Protein AF-A0A1M6I3G7-F1 (afdb_monomer_lite)

InterPro domains:
  IPR007053 LRAT domain [PF04970] (137-242)
  IPR007053 LRAT domain [PS51934] (145-246)

pLDDT: mean 87.09, std 14.05, range [35.66, 98.75]

Sequence (279 aa):
MYGEYFNSNRRIPEEEYENIEPGTPIVLSNPSWGAFRQFAIFVNTETIVYQKYIKLEDGRDAYQIQVMSLENFTNYGENVLFEYKPSFEYATDTVVDNALSFVDDNIYLGLRSVVGDDFVLECLVGTEEFPYVLHSMNIGYHLSEERRKLVKYQHHAITIEGGWVIHFASTDQSDKPVITLQKNAKLHNPCLVTHDNESLPSRLDARNRAMLGLMGIVQFHNYNLVTNNCEHFANWCKTGKHKSKQVYKAIGSTAWLALSLITKRPNALVAKMIKDYLF

Foldseek 3Di:
DLQCQVVFKAWDDPVCQQVDQFQFWKWKDDPVQQSAIAIWGCHGQAWIWFKAWDQDPVRWTKIAIDIGGPCVVQVDPRMIMMTRDDPDDFDNVQLNVLRVVRHDPDIGTDFDANRRPLVSQCSRQPPVCSLVVLVVQPFQWKKWAWDDDPHIAIFIWTDDGPQKTWFWDDDPVDPATATDMDGNVPGDPIDTDDDPDPDSVLRNQLRRLSVCRHSVVDDDDDDPDSRVRRVLSSCCSNPVDSDDPVVLVVQLVVQLVVVVVPDPPSPVVSVVVSVVVVD

Organism: NCBI:txid871324

Structure (mmCIF, N/CA/C/O backbone):
data_AF-A0A1M6I3G7-F1
#
_entry.id   AF-A0A1M6I3G7-F1
#
loop_
_atom_site.group_PDB
_atom_site.id
_atom_site.type_symbol
_atom_site.label_atom_id
_atom_site.label_alt_id
_atom_site.label_comp_id
_atom_site.label_asym_id
_atom_site.label_entity_id
_atom_site.label_seq_id
_atom_site.pdbx_PDB_ins_code
_atom_site.Cartn_x
_atom_site.Cartn_y
_atom_site.Cartn_z
_atom_site.occupancy
_atom_site.B_iso_or_equiv
_atom_site.auth_seq_id
_atom_site.auth_comp_id
_atom_site.auth_asym_id
_atom_site.auth_atom_id
_atom_site.pdbx_PDB_model_num
ATOM 1 N N . MET A 1 1 ? -5.331 2.272 -1.002 1.00 86.69 1 MET A N 1
ATOM 2 C CA . MET A 1 1 ? -5.760 3.516 -0.313 1.00 86.69 1 MET A CA 1
ATOM 3 C C . MET A 1 1 ? -4.593 4.410 0.082 1.00 86.69 1 MET A C 1
ATOM 5 O O . MET A 1 1 ? -4.805 5.600 0.290 1.00 86.69 1 MET A O 1
ATOM 9 N N . TYR A 1 2 ? -3.367 3.893 0.195 1.00 94.56 2 TYR A N 1
ATOM 10 C CA . TYR A 1 2 ? -2.205 4.668 0.640 1.00 94.56 2 TYR A CA 1
ATOM 11 C C . TYR A 1 2 ? -2.014 6.008 -0.095 1.00 94.56 2 TYR A C 1
ATOM 13 O O . TYR A 1 2 ? -1.743 7.026 0.535 1.00 94.56 2 TYR A O 1
ATOM 21 N N . GLY A 1 3 ? -2.184 6.049 -1.421 1.00 91.00 3 GLY A N 1
ATOM 22 C CA . GLY A 1 3 ? -2.099 7.316 -2.156 1.00 91.00 3 GLY A CA 1
ATOM 23 C C . GLY A 1 3 ? -3.253 8.279 -1.833 1.00 91.00 3 GLY A C 1
ATOM 24 O O . GLY A 1 3 ? -3.053 9.485 -1.685 1.00 91.00 3 GLY A O 1
ATOM 25 N N . GLU A 1 4 ? -4.470 7.765 -1.679 1.00 90.25 4 GLU A N 1
ATOM 26 C CA . GLU A 1 4 ? -5.655 8.571 -1.351 1.00 90.25 4 GLU A CA 1
ATOM 27 C C . GLU A 1 4 ? -5.612 9.154 0.056 1.00 90.25 4 GLU A C 1
ATOM 29 O O . GLU A 1 4 ? -6.107 10.260 0.258 1.00 90.25 4 GLU A O 1
ATOM 34 N N . TYR A 1 5 ? -4.958 8.470 0.996 1.00 93.19 5 TYR A N 1
ATOM 35 C CA . TYR A 1 5 ? -4.736 8.976 2.348 1.00 93.19 5 TYR A CA 1
ATOM 36 C C . TYR A 1 5 ? -4.137 10.388 2.348 1.00 93.19 5 TYR A C 1
ATOM 38 O O . TYR A 1 5 ? -4.576 11.242 3.112 1.00 93.19 5 TYR A O 1
ATOM 46 N N . PHE A 1 6 ? -3.208 10.698 1.439 1.00 87.75 6 PHE A N 1
ATOM 47 C CA . PHE A 1 6 ? -2.618 12.040 1.349 1.00 87.75 6 PHE A CA 1
ATOM 48 C C . PHE A 1 6 ? -3.576 13.123 0.833 1.00 87.75 6 PHE A C 1
ATOM 50 O O . PHE A 1 6 ? -3.245 14.304 0.906 1.00 87.75 6 PHE A O 1
ATOM 57 N N . ASN A 1 7 ? -4.732 12.744 0.290 1.00 85.69 7 ASN A N 1
ATOM 58 C CA . ASN A 1 7 ? -5.751 13.687 -0.164 1.00 85.69 7 ASN A CA 1
ATOM 59 C C . ASN A 1 7 ? -6.749 14.029 0.946 1.00 85.69 7 ASN A C 1
ATOM 61 O O . ASN A 1 7 ? -7.305 15.123 0.930 1.00 85.69 7 ASN A O 1
ATOM 65 N N . SER A 1 8 ? -7.002 13.091 1.864 1.00 89.38 8 SER A N 1
ATOM 66 C CA . SER A 1 8 ? -8.099 13.180 2.827 1.00 89.38 8 SER A CA 1
ATOM 67 C C . SER A 1 8 ? -7.775 12.384 4.095 1.00 89.38 8 SER A C 1
ATOM 69 O O . SER A 1 8 ? -7.971 11.169 4.173 1.00 89.38 8 SER A O 1
ATOM 71 N N . ASN A 1 9 ? -7.236 13.082 5.093 1.00 94.56 9 ASN A N 1
ATOM 72 C CA . ASN A 1 9 ? -6.994 12.559 6.434 1.00 94.56 9 ASN A CA 1
ATOM 73 C C . ASN A 1 9 ? -7.188 13.665 7.477 1.00 94.56 9 ASN A C 1
ATOM 75 O O . ASN A 1 9 ? -7.127 14.855 7.154 1.00 94.56 9 ASN A O 1
ATOM 79 N N . ARG A 1 10 ? -7.419 13.270 8.728 1.00 96.56 10 ARG A N 1
ATOM 80 C CA . ARG A 1 10 ? -7.530 14.181 9.871 1.00 96.56 10 ARG A CA 1
ATOM 81 C C . ARG A 1 10 ? -6.667 13.656 11.007 1.00 96.56 10 ARG A C 1
ATOM 83 O O . ARG A 1 10 ? -6.798 12.500 11.377 1.00 96.56 10 ARG A O 1
ATOM 90 N N . ARG A 1 11 ? -5.799 14.493 11.577 1.00 96.88 11 ARG A N 1
ATOM 91 C CA . ARG A 1 11 ? -5.067 14.125 12.796 1.00 96.88 11 ARG A CA 1
ATOM 92 C C . ARG A 1 11 ? -6.058 13.918 13.944 1.00 96.88 11 ARG A C 1
ATOM 94 O O . ARG A 1 11 ? -6.927 14.766 14.136 1.00 96.88 11 ARG A O 1
ATOM 101 N N . ILE A 1 12 ? -5.885 12.837 14.695 1.00 97.38 12 ILE A N 1
ATOM 102 C CA . ILE A 1 12 ? -6.622 12.565 15.928 1.00 97.38 12 ILE A CA 1
ATOM 103 C C . ILE A 1 12 ? -5.660 12.843 17.089 1.00 97.38 12 ILE A C 1
ATOM 105 O O . ILE A 1 12 ? -4.633 12.166 17.192 1.00 97.38 12 ILE A O 1
ATOM 109 N N . PRO A 1 13 ? -5.901 13.877 17.905 1.00 95.44 13 PRO A N 1
ATOM 110 C CA . PRO A 1 13 ? -5.121 14.104 19.110 1.00 95.44 13 PRO A CA 1
ATOM 111 C C . PRO A 1 13 ? -5.532 13.107 20.210 1.00 95.44 13 PRO A C 1
ATOM 113 O O . PRO A 1 13 ? -6.616 12.530 20.161 1.00 95.44 13 PRO A O 1
ATOM 116 N N . GLU A 1 14 ? -4.649 12.866 21.177 1.00 93.38 14 GLU A N 1
ATOM 117 C CA . GLU A 1 14 ? -4.810 11.799 22.179 1.00 93.38 14 GLU A CA 1
ATOM 118 C C . GLU A 1 14 ? -6.067 11.988 23.041 1.00 93.38 14 GLU A C 1
ATOM 120 O O . GLU A 1 14 ? -6.779 11.030 23.328 1.00 93.38 14 GLU A O 1
ATOM 125 N N . GLU A 1 15 ? -6.418 13.236 23.356 1.00 94.81 15 GLU A N 1
ATOM 126 C CA . GLU A 1 15 ? -7.643 13.594 24.076 1.00 94.81 15 GLU A CA 1
ATOM 127 C C . GLU A 1 15 ? -8.944 13.217 23.342 1.00 94.81 15 GLU A C 1
ATOM 129 O O . GLU A 1 15 ? -10.014 13.203 23.952 1.00 94.81 15 GLU A O 1
ATOM 134 N N . GLU A 1 16 ? -8.876 12.910 22.043 1.00 96.81 16 GLU A N 1
ATOM 135 C CA . GLU A 1 16 ? -10.019 12.476 21.238 1.00 96.81 16 GLU A CA 1
ATOM 136 C C . GLU A 1 16 ? -10.104 10.952 21.071 1.00 96.81 16 GLU A C 1
ATOM 138 O O . GLU A 1 16 ? -11.059 10.478 20.459 1.00 96.81 16 GLU A O 1
ATOM 143 N N . TYR A 1 17 ? -9.156 10.169 21.599 1.00 95.38 17 TYR A N 1
ATOM 144 C CA . TYR A 1 17 ? -9.107 8.717 21.368 1.00 95.38 17 TYR A CA 1
ATOM 145 C C . TYR A 1 17 ? -10.357 7.976 21.860 1.00 95.38 17 TYR A C 1
ATOM 147 O O . TYR A 1 17 ? -10.851 7.085 21.173 1.00 95.38 17 TYR A O 1
ATOM 155 N N . GLU A 1 18 ? -10.923 8.395 22.992 1.00 94.88 18 GLU A N 1
ATOM 156 C CA . GLU A 1 18 ? -12.174 7.845 23.541 1.00 94.88 18 GLU A CA 1
ATOM 157 C C . GLU A 1 18 ? -13.411 8.173 22.684 1.00 94.88 18 GLU A C 1
ATOM 159 O O . GLU A 1 18 ? -14.465 7.564 22.846 1.00 94.88 18 GLU A O 1
ATOM 164 N N . ASN A 1 19 ? -13.298 9.138 21.765 1.00 96.88 19 ASN A N 1
ATOM 165 C CA . ASN A 1 19 ? -14.394 9.591 20.907 1.00 96.88 19 ASN A CA 1
ATOM 166 C C . ASN A 1 19 ? -14.315 9.017 19.484 1.00 96.88 19 ASN A C 1
ATOM 168 O O . ASN A 1 19 ? -15.125 9.395 18.636 1.00 96.88 19 ASN A O 1
ATOM 172 N N . ILE A 1 20 ? -13.331 8.161 19.187 1.00 97.88 20 ILE A N 1
ATOM 173 C CA . ILE A 1 20 ? -13.226 7.520 17.873 1.00 97.88 20 ILE A CA 1
ATOM 174 C C . ILE A 1 20 ? -14.411 6.559 17.714 1.00 97.88 20 ILE A C 1
ATOM 176 O O . ILE A 1 20 ? -14.671 5.725 18.578 1.00 97.88 20 ILE A O 1
ATOM 180 N N . GLU A 1 21 ? -15.140 6.667 16.606 1.00 97.69 21 GLU A N 1
ATOM 181 C CA . GLU A 1 21 ? -16.254 5.764 16.313 1.00 97.69 21 GLU A CA 1
ATOM 182 C C . GLU A 1 21 ? -15.718 4.367 15.930 1.00 97.69 21 GLU A C 1
ATOM 184 O O . GLU A 1 21 ? -14.798 4.278 15.106 1.00 97.69 21 GLU A O 1
ATOM 189 N N . PRO A 1 22 ? -16.261 3.261 16.475 1.00 98.56 22 PRO A N 1
ATOM 190 C CA . PRO A 1 22 ? -15.965 1.911 15.994 1.00 98.56 22 PRO A CA 1
ATOM 191 C C . PRO A 1 22 ? -16.126 1.801 14.474 1.00 98.56 22 PRO A C 1
ATOM 193 O O . PRO A 1 22 ? -17.014 2.411 13.897 1.00 98.56 22 PRO A O 1
ATOM 196 N N . GLY A 1 23 ? -15.255 1.052 13.806 1.00 98.38 23 GLY A N 1
ATOM 197 C CA . GLY A 1 23 ? -15.222 0.942 12.345 1.00 98.38 23 GLY A CA 1
ATOM 198 C C . GLY A 1 23 ? -14.432 2.055 11.649 1.00 98.38 23 GLY A C 1
ATOM 199 O O . GLY A 1 23 ? -14.207 1.974 10.443 1.00 98.38 23 GLY A O 1
ATOM 200 N N . THR A 1 24 ? -13.953 3.068 12.380 1.00 98.38 24 THR A N 1
ATOM 201 C CA . THR A 1 24 ? -13.119 4.131 11.802 1.00 98.38 24 THR A CA 1
ATOM 202 C C . THR A 1 24 ? -11.788 3.562 11.284 1.00 98.38 24 THR A C 1
ATOM 204 O O . THR A 1 24 ? -11.040 2.946 12.053 1.00 98.38 24 THR A O 1
ATOM 207 N N . PRO A 1 25 ? -11.419 3.800 10.011 1.00 98.38 25 PRO A N 1
ATOM 208 C CA . PRO A 1 25 ? -10.095 3.477 9.507 1.00 98.38 25 PRO A CA 1
ATOM 209 C C . PRO A 1 25 ? -9.076 4.487 10.048 1.00 98.38 25 PRO A C 1
ATOM 211 O O . PRO A 1 25 ? -9.110 5.684 9.746 1.00 98.38 25 PRO A O 1
ATOM 214 N N . ILE A 1 26 ? -8.136 3.990 10.842 1.00 98.38 26 ILE A N 1
ATOM 215 C CA . ILE A 1 26 ? -7.080 4.786 11.464 1.00 98.38 26 ILE A CA 1
ATOM 216 C C . ILE A 1 26 ? -5.729 4.504 10.807 1.00 98.38 26 ILE A C 1
ATOM 218 O O . ILE A 1 26 ? -5.473 3.426 10.265 1.00 98.38 26 ILE A O 1
ATOM 222 N N . VAL A 1 27 ? -4.846 5.495 10.845 1.00 98.25 27 VAL A N 1
ATOM 223 C CA . VAL A 1 27 ? -3.518 5.442 10.242 1.00 98.25 27 VAL A CA 1
ATOM 224 C C . VAL A 1 27 ? -2.500 5.981 11.228 1.00 98.25 27 VAL A C 1
ATOM 226 O O . VAL A 1 27 ? -2.545 7.146 11.621 1.00 98.25 27 VAL A O 1
ATOM 22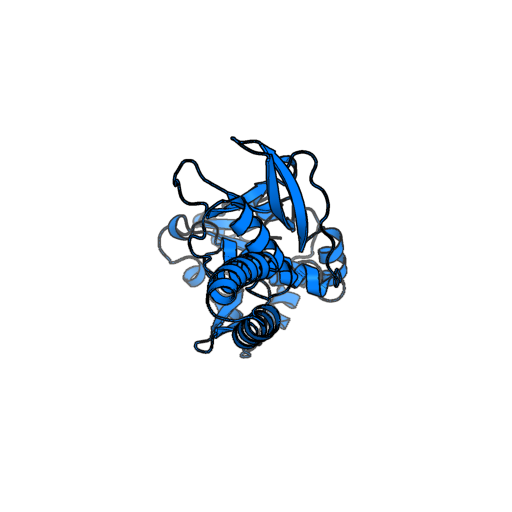9 N N . LEU A 1 28 ? -1.547 5.138 11.599 1.00 97.19 28 LEU A N 1
ATOM 230 C CA . LEU A 1 28 ? -0.420 5.524 12.428 1.00 97.19 28 LEU A CA 1
ATOM 231 C C . LEU A 1 28 ? 0.741 5.993 11.556 1.00 97.19 28 LEU A C 1
ATOM 233 O O . LEU A 1 28 ? 1.106 5.358 10.561 1.00 97.19 28 LEU A O 1
ATOM 237 N N . SER A 1 29 ? 1.346 7.102 11.954 1.00 95.12 29 SER A N 1
ATOM 238 C CA . SER A 1 29 ? 2.532 7.670 11.328 1.00 95.12 29 SER A CA 1
ATOM 239 C C . SER A 1 29 ? 3.560 8.006 12.392 1.00 95.12 29 SER A C 1
ATOM 241 O O . SER A 1 29 ? 3.203 8.475 13.463 1.00 95.12 29 SER A O 1
ATOM 243 N N . ASN A 1 30 ? 4.839 7.907 12.048 1.00 93.62 30 ASN A N 1
ATOM 244 C CA . ASN A 1 30 ? 5.921 8.455 12.854 1.00 93.62 30 ASN A CA 1
ATOM 245 C C . ASN A 1 30 ? 6.873 9.240 11.938 1.00 93.62 30 ASN A C 1
ATOM 247 O O . ASN A 1 30 ? 7.201 8.739 10.855 1.00 93.62 30 ASN A O 1
ATOM 251 N N . PRO A 1 31 ? 7.340 10.440 12.326 1.00 90.00 31 PRO A N 1
ATOM 252 C CA . PRO A 1 31 ? 8.315 11.200 11.544 1.00 90.00 31 PRO A CA 1
ATOM 253 C C . PRO A 1 31 ? 9.581 10.400 11.199 1.00 90.00 31 PRO A C 1
ATOM 255 O O . PRO A 1 31 ? 10.118 10.539 10.100 1.00 90.00 31 PRO A O 1
ATOM 258 N N . SER A 1 32 ? 10.024 9.513 12.097 1.00 90.25 32 SER A N 1
ATOM 259 C CA . SER A 1 32 ? 11.217 8.677 11.898 1.00 90.25 32 SER A CA 1
ATOM 260 C C . SER A 1 32 ? 11.030 7.541 10.885 1.00 90.25 32 SER A C 1
ATOM 262 O O . SER A 1 32 ? 12.013 7.014 10.369 1.00 90.25 32 SER A O 1
ATOM 264 N N . TRP A 1 33 ? 9.787 7.174 10.553 1.00 89.81 33 TRP A N 1
ATOM 265 C CA . TRP A 1 33 ? 9.476 6.080 9.623 1.00 89.81 33 TRP A CA 1
ATOM 266 C C . TRP A 1 33 ? 9.486 6.508 8.148 1.00 89.81 33 TRP A C 1
ATOM 268 O O . TRP A 1 33 ? 9.267 5.692 7.248 1.00 89.81 33 TRP A O 1
ATOM 278 N N . GLY A 1 34 ? 9.702 7.797 7.873 1.00 88.88 34 GLY A N 1
ATOM 279 C CA . GLY A 1 34 ? 9.661 8.343 6.521 1.00 88.88 34 GLY A CA 1
ATOM 280 C C . GLY A 1 34 ? 8.285 8.159 5.874 1.00 88.88 34 GLY A C 1
ATOM 281 O O . GLY A 1 34 ? 7.287 8.728 6.324 1.00 88.88 34 GLY A O 1
ATOM 282 N N . ALA A 1 35 ? 8.227 7.378 4.794 1.00 90.81 35 ALA A N 1
ATOM 283 C CA . ALA A 1 35 ? 6.993 7.121 4.051 1.00 90.81 35 ALA A CA 1
ATOM 284 C C . ALA A 1 35 ? 6.079 6.079 4.722 1.00 90.81 35 ALA A C 1
ATOM 286 O O . ALA A 1 35 ? 4.900 5.999 4.374 1.00 90.81 35 ALA A O 1
ATOM 287 N N . PHE A 1 36 ? 6.578 5.287 5.674 1.00 94.06 36 PHE A N 1
ATOM 288 C CA . PHE A 1 36 ? 5.787 4.207 6.256 1.00 94.06 36 PHE A CA 1
ATOM 289 C C . PHE A 1 36 ? 4.634 4.717 7.118 1.00 94.06 36 PHE A C 1
ATOM 291 O O . PHE A 1 36 ? 4.754 5.683 7.874 1.00 94.06 36 PHE A O 1
ATOM 298 N N . ARG A 1 37 ? 3.487 4.069 6.941 1.00 94.81 37 ARG A N 1
ATOM 299 C CA . ARG A 1 37 ? 2.227 4.297 7.644 1.00 94.81 37 ARG A CA 1
ATOM 300 C C . ARG A 1 37 ? 1.653 2.927 7.967 1.00 94.81 37 ARG A C 1
ATOM 302 O O . ARG A 1 37 ? 1.796 2.036 7.140 1.00 94.81 37 ARG A O 1
ATOM 309 N N . GLN A 1 38 ? 1.001 2.764 9.108 1.00 97.06 38 GLN A N 1
ATOM 310 C CA . GLN A 1 38 ? 0.280 1.530 9.425 1.00 97.06 38 GLN A CA 1
ATOM 311 C C . GLN A 1 38 ? -1.214 1.829 9.452 1.00 97.06 38 GLN A C 1
ATOM 313 O O . GLN A 1 38 ? -1.669 2.615 10.277 1.00 97.06 38 G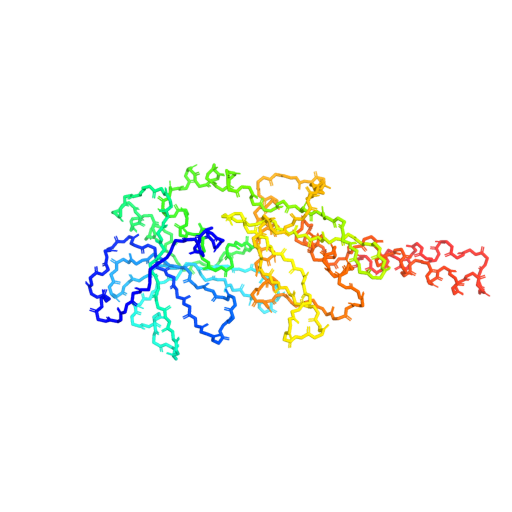LN A O 1
ATOM 318 N N . PHE A 1 39 ? -1.957 1.220 8.535 1.00 98.50 39 PHE A N 1
ATOM 319 C CA . PHE A 1 39 ? -3.412 1.295 8.473 1.00 98.50 39 PHE A CA 1
ATOM 320 C C . PHE A 1 39 ? -4.013 0.223 9.384 1.00 98.50 39 PHE A C 1
ATOM 322 O O . PHE A 1 39 ? -3.475 -0.886 9.472 1.00 98.50 39 PHE A O 1
ATOM 329 N N . ALA A 1 40 ? -5.114 0.563 10.047 1.00 98.50 40 ALA A N 1
ATOM 330 C CA . ALA A 1 40 ? -5.869 -0.320 10.925 1.00 98.50 40 ALA A CA 1
ATOM 331 C C . ALA A 1 40 ? -7.359 0.059 10.926 1.00 98.50 40 ALA A C 1
ATOM 333 O O . ALA A 1 40 ? -7.728 1.167 10.534 1.00 98.50 40 ALA A O 1
ATOM 334 N N . ILE A 1 41 ? -8.203 -0.852 11.401 1.00 98.75 41 ILE A N 1
ATOM 335 C CA . ILE A 1 41 ? -9.587 -0.576 11.787 1.00 98.75 41 ILE A CA 1
ATOM 336 C C . ILE A 1 41 ? -9.634 -0.413 13.302 1.00 98.75 41 ILE A C 1
ATOM 338 O O . ILE A 1 41 ? -9.169 -1.281 14.044 1.00 98.75 41 ILE A O 1
ATOM 342 N N . PHE A 1 42 ? -10.195 0.702 13.760 1.00 98.75 42 PHE A N 1
ATOM 343 C CA . PHE A 1 42 ? -10.520 0.901 15.165 1.00 98.75 42 PHE A CA 1
ATOM 344 C C . PHE A 1 42 ? -11.807 0.144 15.511 1.00 98.75 42 PHE A C 1
ATOM 346 O O . PHE A 1 42 ? -12.813 0.324 14.834 1.00 98.75 42 PHE A O 1
ATOM 353 N N . VAL A 1 43 ? -11.798 -0.685 16.557 1.00 98.50 43 VAL A N 1
ATOM 354 C CA . VAL A 1 43 ? -13.012 -1.343 17.077 1.00 98.50 43 VAL A CA 1
ATOM 355 C C . VAL A 1 43 ? -13.411 -0.711 18.408 1.00 98.50 43 VAL A C 1
ATOM 357 O O . VAL A 1 43 ? -14.560 -0.327 18.591 1.00 98.50 43 VAL A O 1
ATOM 360 N N . ASN A 1 44 ? -12.459 -0.585 19.330 1.00 97.75 44 ASN A N 1
ATOM 361 C CA . ASN A 1 44 ? -12.557 0.170 20.579 1.00 97.75 44 ASN A CA 1
ATOM 362 C C . ASN A 1 44 ? -11.136 0.426 21.125 1.00 97.75 44 ASN A C 1
ATOM 364 O O . ASN A 1 44 ? -10.144 0.024 20.517 1.00 97.75 44 ASN A O 1
ATOM 368 N N . THR A 1 45 ? -11.005 1.081 22.278 1.00 96.88 45 THR A N 1
ATOM 369 C CA . THR A 1 45 ? -9.697 1.412 22.876 1.00 96.88 45 THR A CA 1
ATOM 370 C C . THR A 1 45 ? -8.844 0.188 23.225 1.00 96.88 45 THR A C 1
ATOM 372 O O . THR A 1 45 ? -7.618 0.257 23.156 1.00 96.88 45 THR A O 1
ATOM 375 N N . GLU A 1 46 ? -9.464 -0.960 23.493 1.00 97.75 46 GLU A N 1
ATOM 376 C CA . GLU A 1 46 ? -8.783 -2.230 23.773 1.00 97.75 46 GLU A CA 1
ATOM 377 C C . GLU A 1 46 ? -8.534 -3.070 22.514 1.00 97.75 46 GLU A C 1
ATOM 379 O O . GLU A 1 46 ? -7.800 -4.057 22.554 1.00 97.75 46 GLU A O 1
ATOM 384 N N . THR A 1 47 ? -9.153 -2.716 21.385 1.00 98.00 47 THR A N 1
ATOM 385 C CA . THR A 1 47 ? -9.157 -3.528 20.166 1.00 98.00 47 THR A CA 1
ATOM 386 C C . THR A 1 47 ? -9.037 -2.657 18.920 1.00 98.00 47 THR A C 1
ATOM 388 O O . THR A 1 47 ? -9.968 -1.974 18.497 1.00 98.00 47 THR A O 1
ATOM 391 N N . ILE A 1 48 ? -7.895 -2.773 18.261 1.00 98.25 48 ILE A N 1
ATOM 392 C CA . ILE A 1 48 ? -7.686 -2.391 16.871 1.00 98.25 48 ILE A CA 1
ATOM 393 C C . ILE A 1 48 ? -7.335 -3.640 16.068 1.00 98.25 48 ILE A C 1
ATOM 395 O O . ILE A 1 48 ? -6.717 -4.560 16.601 1.00 98.25 48 ILE A O 1
ATOM 399 N N . VAL A 1 49 ? -7.690 -3.669 14.787 1.00 98.62 49 VAL A N 1
ATOM 400 C CA . VAL A 1 49 ? -7.349 -4.774 13.884 1.00 98.62 49 VAL A CA 1
ATOM 401 C C . VAL A 1 49 ? -6.526 -4.237 12.728 1.00 98.62 49 VAL A C 1
ATOM 403 O O . VAL A 1 49 ? -6.907 -3.256 12.089 1.00 98.62 49 VAL A O 1
ATOM 406 N N . TYR A 1 50 ? -5.388 -4.859 12.438 1.00 98.19 50 TYR A N 1
ATOM 407 C CA . TYR A 1 50 ? -4.527 -4.434 11.340 1.00 98.19 50 TYR A CA 1
ATOM 408 C C . TYR A 1 50 ? -3.806 -5.603 10.689 1.00 98.19 50 TYR A C 1
ATOM 410 O O . TYR A 1 50 ? -3.466 -6.592 11.332 1.00 98.19 50 TYR A O 1
ATOM 418 N N . GLN A 1 51 ? -3.503 -5.459 9.401 1.00 97.50 51 GLN A N 1
ATOM 419 C CA . GLN A 1 51 ? -2.606 -6.379 8.720 1.00 97.50 51 GLN A CA 1
ATOM 420 C C . GLN A 1 51 ? -1.156 -5.934 8.914 1.00 97.50 51 GLN A C 1
ATOM 422 O O . GLN A 1 51 ? -0.766 -4.828 8.521 1.00 97.50 51 GLN A O 1
ATOM 427 N N . LYS A 1 52 ? -0.338 -6.837 9.450 1.00 94.88 52 LYS A N 1
ATOM 428 C CA . LYS A 1 52 ? 1.109 -6.683 9.563 1.00 94.88 52 LYS A CA 1
ATOM 429 C C . LYS A 1 52 ? 1.809 -7.408 8.424 1.00 94.88 52 LYS A C 1
ATOM 431 O O . LYS A 1 52 ? 1.637 -8.612 8.249 1.00 94.88 52 LYS A O 1
ATOM 436 N N . TYR A 1 53 ? 2.647 -6.687 7.688 1.00 94.38 53 TYR A N 1
ATOM 437 C CA . TYR A 1 53 ? 3.612 -7.294 6.777 1.00 94.38 53 TYR A CA 1
ATOM 438 C C . TYR A 1 53 ? 4.794 -7.885 7.559 1.00 94.38 53 TYR A C 1
ATOM 440 O O . TYR A 1 53 ? 5.314 -7.267 8.491 1.00 94.38 53 TYR A O 1
ATOM 448 N N . ILE A 1 54 ? 5.236 -9.076 7.159 1.00 90.25 54 ILE A N 1
ATOM 449 C CA . ILE A 1 54 ? 6.330 -9.814 7.787 1.00 90.25 54 ILE A CA 1
ATOM 450 C C . ILE A 1 54 ? 7.298 -10.275 6.695 1.00 90.25 54 ILE A C 1
ATOM 452 O O . ILE A 1 54 ? 6.919 -10.986 5.764 1.00 90.25 54 ILE A O 1
ATOM 456 N N . LYS A 1 55 ? 8.576 -9.911 6.834 1.00 87.44 55 LYS A N 1
ATOM 457 C CA . LYS A 1 55 ? 9.661 -10.530 6.067 1.00 87.44 55 LYS A CA 1
ATOM 458 C C . LYS A 1 55 ? 10.186 -11.721 6.861 1.00 87.44 55 LYS A C 1
ATOM 460 O O . LYS A 1 55 ? 10.775 -11.524 7.921 1.00 87.44 55 LYS A O 1
ATOM 465 N N . LEU A 1 56 ? 9.946 -12.937 6.377 1.00 84.62 56 LEU A N 1
ATOM 466 C CA . LEU A 1 56 ? 10.469 -14.146 7.014 1.00 84.62 56 LEU A CA 1
ATOM 467 C C . LEU A 1 56 ? 11.990 -14.232 6.829 1.00 84.62 56 LEU A C 1
ATOM 469 O O . LEU A 1 56 ? 12.542 -13.678 5.875 1.00 84.62 56 LEU A O 1
ATOM 473 N N . GLU A 1 57 ? 12.668 -14.953 7.723 1.00 86.94 57 GLU A N 1
ATOM 474 C CA . GLU A 1 57 ? 14.133 -15.107 7.705 1.00 86.94 57 GLU A CA 1
ATOM 475 C C . GLU A 1 57 ? 14.655 -15.724 6.400 1.00 86.94 57 GLU A C 1
ATOM 477 O O . GLU A 1 57 ? 15.729 -15.368 5.921 1.00 86.94 57 GLU A O 1
ATOM 482 N N . ASP A 1 58 ? 13.868 -16.605 5.780 1.00 81.75 58 ASP A N 1
ATOM 483 C CA . ASP A 1 58 ? 14.179 -17.216 4.484 1.00 81.75 58 ASP A CA 1
ATOM 484 C C . ASP A 1 58 ? 13.888 -16.303 3.276 1.00 81.75 58 ASP A C 1
ATOM 486 O O . ASP A 1 58 ? 14.007 -16.718 2.121 1.00 81.75 58 ASP A O 1
ATOM 490 N N . GLY A 1 59 ? 13.513 -15.049 3.532 1.00 82.31 59 GLY A N 1
ATOM 491 C CA . GLY A 1 59 ? 13.269 -14.024 2.527 1.00 82.31 59 GLY A CA 1
ATOM 492 C C . GLY A 1 59 ? 11.870 -14.050 1.916 1.00 82.31 59 GLY A C 1
ATOM 493 O O . GLY A 1 59 ? 11.572 -13.174 1.095 1.00 82.31 59 GLY A O 1
ATOM 494 N N . ARG A 1 60 ? 10.997 -14.990 2.299 1.00 84.31 60 ARG A N 1
ATOM 495 C CA . ARG A 1 60 ? 9.600 -14.988 1.850 1.00 84.31 60 ARG A CA 1
ATOM 496 C C . ARG A 1 60 ? 8.828 -13.827 2.473 1.00 84.31 60 ARG A C 1
ATOM 498 O O . ARG A 1 60 ? 9.051 -13.440 3.619 1.00 84.31 60 ARG A O 1
ATOM 505 N N . ASP A 1 61 ? 7.917 -13.272 1.686 1.00 88.31 61 ASP A N 1
ATOM 506 C CA . ASP A 1 61 ? 6.948 -12.288 2.156 1.00 88.31 61 ASP A CA 1
ATOM 507 C C . ASP A 1 61 ? 5.769 -13.020 2.800 1.00 88.31 61 ASP A C 1
ATOM 509 O O . ASP A 1 61 ? 5.295 -14.030 2.269 1.00 88.31 61 ASP A O 1
ATOM 513 N N . ALA A 1 62 ? 5.311 -12.515 3.938 1.00 89.81 62 ALA A N 1
ATOM 514 C CA . ALA A 1 62 ? 4.157 -13.028 4.649 1.00 89.81 62 ALA A CA 1
ATOM 515 C C . ALA A 1 62 ? 3.348 -11.883 5.266 1.00 89.81 62 ALA A C 1
ATOM 517 O O . ALA A 1 62 ? 3.817 -10.745 5.366 1.00 89.81 62 ALA A O 1
ATOM 518 N N . TYR A 1 63 ? 2.133 -12.192 5.697 1.00 94.06 63 TYR A N 1
ATOM 519 C CA . TYR A 1 63 ? 1.303 -11.274 6.457 1.00 94.06 63 TYR A CA 1
ATOM 520 C C . TYR A 1 63 ? 0.506 -12.003 7.534 1.00 94.06 63 TYR A C 1
ATOM 522 O O . TYR A 1 63 ? 0.301 -13.216 7.469 1.00 94.06 63 TYR A O 1
ATOM 530 N N . GLN A 1 64 ? 0.066 -11.234 8.520 1.00 94.62 64 GLN A N 1
ATOM 531 C CA . GLN A 1 64 ? -0.799 -11.693 9.596 1.00 94.62 64 GLN A CA 1
ATOM 532 C C . GLN A 1 64 ? -1.774 -10.577 9.968 1.00 94.62 64 GLN A C 1
ATOM 534 O O . GLN A 1 64 ? -1.395 -9.402 9.969 1.00 94.62 64 GLN A O 1
ATOM 539 N N . ILE A 1 65 ? -3.006 -10.948 10.301 1.00 96.94 65 ILE A N 1
ATOM 540 C CA . ILE A 1 65 ? -3.972 -10.046 10.925 1.00 96.94 65 ILE A CA 1
ATOM 541 C C . ILE A 1 65 ? -3.704 -10.045 12.426 1.00 96.94 65 ILE A C 1
ATOM 543 O O . ILE A 1 65 ? -3.629 -11.096 13.052 1.00 96.94 65 ILE A O 1
ATOM 547 N N . GLN A 1 66 ? -3.477 -8.868 12.994 1.00 95.06 66 GLN A N 1
ATOM 548 C CA . GLN A 1 66 ? -3.124 -8.700 14.397 1.00 95.06 66 GLN A CA 1
ATOM 549 C C . GLN A 1 66 ? -4.149 -7.828 15.106 1.00 95.06 66 GLN A C 1
ATOM 551 O O . GLN A 1 66 ? -4.725 -6.912 14.514 1.00 95.06 66 GLN A O 1
ATOM 556 N N . VAL A 1 67 ? -4.323 -8.116 16.393 1.00 97.06 67 VAL A N 1
ATOM 557 C CA . VAL A 1 67 ? -5.159 -7.349 17.310 1.00 97.06 67 VAL A CA 1
ATOM 558 C C . VAL A 1 67 ? -4.290 -6.781 18.421 1.00 97.06 67 VAL A C 1
ATOM 560 O O . VAL A 1 67 ? -3.421 -7.476 18.949 1.00 97.06 67 VAL A O 1
ATOM 563 N N . MET A 1 68 ? -4.511 -5.520 18.777 1.00 96.19 68 MET A N 1
ATOM 564 C CA . MET A 1 68 ? -3.884 -4.893 19.944 1.00 96.19 68 MET A CA 1
ATOM 565 C C . MET A 1 68 ? -4.736 -3.737 20.475 1.00 96.19 68 MET A C 1
ATOM 567 O O . MET A 1 68 ? -5.649 -3.292 19.787 1.00 96.19 68 MET A O 1
ATOM 571 N N . SER A 1 69 ? -4.430 -3.225 21.668 1.00 97.62 69 SER A N 1
ATOM 572 C CA . SER A 1 69 ? -5.069 -2.005 22.176 1.00 97.62 69 SER A CA 1
ATOM 573 C C . SER A 1 69 ? -4.578 -0.757 21.439 1.00 97.62 69 SER A C 1
ATOM 575 O O . SER A 1 69 ? -3.450 -0.716 20.933 1.00 97.62 69 SER A O 1
ATOM 577 N N . LEU A 1 70 ? -5.411 0.286 21.405 1.00 97.00 70 LEU A N 1
ATOM 578 C CA . LEU A 1 70 ? -5.056 1.581 20.824 1.00 97.00 70 LEU A CA 1
ATOM 579 C C . LEU A 1 70 ? -3.859 2.210 21.548 1.00 97.00 70 LEU A C 1
ATOM 581 O O . LEU A 1 70 ? -2.992 2.800 20.901 1.00 97.00 70 LEU A O 1
ATOM 585 N N . GLU A 1 71 ? -3.774 2.038 22.870 1.00 95.06 71 GLU A N 1
ATOM 586 C CA . GLU A 1 71 ? -2.614 2.459 23.658 1.00 95.06 71 GLU A CA 1
ATOM 587 C C . GLU A 1 71 ? -1.337 1.810 23.106 1.00 95.06 71 GLU A C 1
ATOM 589 O O . GLU A 1 71 ? -0.436 2.510 22.658 1.00 95.06 71 GLU A O 1
ATOM 594 N N . ASN A 1 72 ? -1.275 0.477 23.018 1.00 94.25 72 ASN A N 1
ATOM 595 C CA . ASN A 1 72 ? -0.075 -0.210 22.528 1.00 94.25 72 ASN A CA 1
ATOM 596 C C . ASN A 1 72 ? 0.242 0.109 21.062 1.00 94.25 72 ASN A C 1
ATOM 598 O O . ASN A 1 72 ? 1.411 0.149 20.678 1.00 94.25 72 ASN A O 1
ATOM 602 N N . PHE A 1 73 ? -0.779 0.353 20.240 1.00 94.12 73 PHE A N 1
ATOM 603 C CA . PHE A 1 73 ? -0.585 0.785 18.860 1.00 94.12 73 PHE A CA 1
ATOM 604 C C . PHE A 1 73 ? 0.078 2.165 18.782 1.00 94.12 73 PHE A C 1
ATOM 606 O O . PHE A 1 73 ? 0.920 2.402 17.920 1.00 94.12 73 PHE A O 1
ATOM 613 N N . THR A 1 74 ? -0.268 3.078 19.692 1.00 93.94 74 THR A N 1
ATOM 614 C CA . THR A 1 74 ? 0.169 4.480 19.640 1.00 93.94 74 THR A CA 1
ATOM 615 C C . THR A 1 74 ? 1.410 4.776 20.490 1.00 93.94 74 THR A C 1
ATOM 617 O O . THR A 1 74 ? 2.148 5.697 20.142 1.00 93.94 74 THR A O 1
ATOM 620 N N . ASN A 1 75 ? 1.723 3.966 21.507 1.00 85.19 75 ASN A N 1
ATOM 621 C CA . ASN A 1 75 ? 2.722 4.217 22.562 1.00 85.19 75 ASN A CA 1
ATOM 622 C C . ASN A 1 75 ? 4.213 4.079 22.149 1.00 85.19 75 ASN A C 1
ATOM 624 O O . ASN A 1 75 ? 5.044 3.575 22.904 1.00 85.19 75 ASN A O 1
ATOM 628 N N . TYR A 1 76 ? 4.598 4.525 20.948 1.00 69.06 76 TYR A N 1
ATOM 629 C CA . TYR A 1 76 ? 5.987 4.456 20.473 1.00 69.06 76 TYR A CA 1
ATOM 630 C C . TYR A 1 76 ? 6.506 5.796 19.936 1.00 69.06 76 TYR A C 1
ATOM 632 O O . TYR A 1 76 ? 6.398 6.107 18.751 1.00 69.06 76 TYR A O 1
ATOM 640 N N . GLY A 1 77 ? 7.176 6.562 20.802 1.00 76.00 77 GLY A N 1
ATOM 641 C CA . GLY A 1 77 ? 7.890 7.784 20.419 1.00 76.00 77 GLY A CA 1
ATOM 642 C C . GLY A 1 77 ? 6.960 8.882 19.895 1.00 76.00 77 GLY A C 1
ATOM 643 O O . GLY A 1 77 ? 5.888 9.107 20.439 1.00 76.00 77 GLY A O 1
ATOM 644 N N . GLU A 1 78 ? 7.370 9.574 18.831 1.00 89.00 78 GLU A N 1
ATOM 645 C CA . GLU A 1 78 ? 6.617 10.683 18.215 1.00 89.00 78 GLU A CA 1
ATOM 646 C C . GLU A 1 78 ? 5.503 10.206 17.263 1.00 89.00 78 GLU A C 1
ATOM 648 O O . GLU A 1 78 ? 5.315 10.745 16.168 1.00 89.00 78 GLU A O 1
ATOM 653 N N . ASN A 1 79 ? 4.787 9.150 17.645 1.00 94.06 79 ASN A N 1
ATOM 654 C CA . ASN A 1 79 ? 3.673 8.641 16.861 1.00 94.06 79 ASN A CA 1
ATOM 655 C C . ASN A 1 79 ? 2.547 9.675 16.761 1.00 94.06 79 ASN A C 1
ATOM 657 O O . ASN A 1 79 ? 2.227 10.396 17.703 1.00 94.06 79 ASN A O 1
ATOM 661 N N . VAL A 1 80 ? 1.919 9.720 15.593 1.00 95.50 80 VAL A N 1
ATOM 662 C CA . VAL A 1 80 ? 0.781 10.582 15.298 1.00 95.50 80 VAL A CA 1
ATOM 663 C C . VAL A 1 80 ? -0.306 9.729 14.665 1.00 95.50 80 VAL A C 1
ATOM 665 O O . VAL A 1 80 ? -0.070 9.071 13.646 1.00 95.50 80 VAL A O 1
ATOM 668 N N . LEU A 1 81 ? -1.489 9.753 15.273 1.00 97.75 81 LEU A N 1
ATOM 669 C CA . LEU A 1 81 ? -2.662 9.046 14.787 1.00 97.75 81 LEU A CA 1
ATOM 670 C C . LEU A 1 81 ? -3.478 9.934 13.845 1.00 97.75 81 LEU A C 1
ATOM 672 O O . LEU A 1 81 ? -3.651 11.136 14.071 1.00 97.75 81 LEU A O 1
ATOM 676 N N . PHE A 1 82 ? -3.987 9.328 12.781 1.00 98.12 82 PHE A N 1
ATOM 677 C CA . PHE A 1 82 ? -4.867 9.965 11.817 1.00 98.12 82 PHE A CA 1
ATOM 678 C C . PHE A 1 82 ? -6.103 9.108 11.577 1.00 98.12 82 PHE A C 1
ATOM 680 O O . PHE A 1 82 ? -6.030 7.887 11.554 1.00 98.12 82 PHE A O 1
ATOM 687 N N . GLU A 1 83 ? -7.219 9.765 11.319 1.00 97.69 83 GLU A N 1
ATOM 688 C CA . GLU A 1 83 ? -8.390 9.204 10.666 1.00 97.69 83 GLU A CA 1
ATOM 689 C C . GLU A 1 83 ? -8.170 9.279 9.152 1.00 97.69 83 GLU A C 1
ATOM 691 O O . GLU A 1 83 ? -7.855 10.352 8.617 1.00 97.69 83 GLU A O 1
ATOM 696 N N . TYR A 1 84 ? -8.340 8.162 8.448 1.00 97.06 84 TYR A N 1
ATOM 697 C CA . TYR A 1 84 ? -8.466 8.175 6.995 1.00 97.06 84 TYR A CA 1
ATOM 698 C C . TYR A 1 84 ? -9.920 8.458 6.612 1.00 97.06 84 TYR A C 1
ATOM 700 O O . TYR A 1 84 ? -10.838 7.821 7.114 1.00 97.06 84 TYR A O 1
ATOM 708 N N . LYS A 1 85 ? -10.140 9.408 5.700 1.00 94.00 85 LYS A N 1
ATOM 709 C CA . LYS A 1 85 ? -11.485 9.772 5.243 1.00 94.00 85 LYS A CA 1
ATOM 710 C C . LYS A 1 85 ? -11.663 9.348 3.786 1.00 94.00 85 LYS A C 1
ATOM 712 O O . LYS A 1 85 ? -11.261 10.124 2.906 1.00 94.00 85 LYS A O 1
ATOM 717 N N . PRO A 1 86 ? -12.205 8.142 3.514 1.00 91.25 86 PRO A N 1
ATOM 718 C CA . PRO A 1 86 ? -12.454 7.700 2.147 1.00 91.25 86 PRO A CA 1
ATOM 719 C C . PRO A 1 86 ? -13.415 8.653 1.434 1.00 91.25 86 PRO A C 1
ATOM 721 O O . PRO A 1 86 ? -14.225 9.341 2.051 1.00 91.25 86 PRO A O 1
ATOM 724 N N . SER A 1 87 ? -13.318 8.706 0.107 1.00 88.19 87 SER A N 1
ATOM 725 C CA . SER A 1 87 ? -14.192 9.529 -0.742 1.00 88.19 87 SER A CA 1
ATOM 726 C C . SER A 1 87 ? -15.578 8.915 -0.975 1.00 88.19 87 SER A C 1
ATOM 728 O O . SER A 1 87 ? -16.371 9.475 -1.729 1.00 88.19 87 SER A O 1
ATOM 730 N N . PHE A 1 88 ? -15.847 7.763 -0.366 1.00 90.31 88 PHE A N 1
ATOM 731 C CA . PHE A 1 88 ? -17.080 6.997 -0.474 1.00 90.31 88 PHE A CA 1
ATOM 732 C C . PHE A 1 88 ? -17.634 6.699 0.922 1.00 90.31 88 PHE A C 1
ATOM 734 O O . PHE A 1 88 ? -16.891 6.675 1.904 1.00 90.31 88 PHE A O 1
ATOM 741 N N . GLU A 1 89 ? -18.944 6.488 0.996 1.00 92.50 89 GLU A N 1
ATOM 742 C CA . GLU A 1 89 ? -19.630 6.120 2.235 1.00 92.50 89 GLU A CA 1
ATOM 743 C C . GLU A 1 89 ? -19.421 4.638 2.561 1.00 92.50 89 GLU A C 1
ATOM 745 O O . GLU A 1 89 ? -19.304 3.801 1.666 1.00 92.50 89 GLU A O 1
ATOM 750 N N . TYR A 1 90 ? -19.390 4.323 3.852 1.00 95.19 90 TYR A N 1
ATOM 751 C CA . TYR A 1 90 ? -19.276 2.971 4.387 1.00 95.19 90 TYR A CA 1
ATOM 752 C C . TYR A 1 90 ? -20.054 2.883 5.705 1.00 95.19 90 TYR A C 1
ATOM 754 O O . TYR A 1 90 ? -20.268 3.899 6.369 1.00 95.19 90 TYR A O 1
ATOM 762 N N . ALA A 1 91 ? -20.490 1.679 6.075 1.00 95.12 91 ALA A N 1
ATOM 763 C CA . ALA A 1 91 ? -21.243 1.438 7.304 1.00 95.12 91 ALA A CA 1
ATOM 764 C C . ALA A 1 91 ? -20.298 0.954 8.413 1.00 95.12 91 ALA A C 1
ATOM 766 O O . ALA A 1 91 ? -19.665 -0.093 8.281 1.00 95.12 91 ALA A O 1
ATOM 767 N N . THR A 1 92 ? -20.166 1.733 9.486 1.00 93.62 92 THR A N 1
ATOM 768 C CA . THR A 1 92 ? -19.180 1.513 10.555 1.00 93.62 92 THR A CA 1
ATOM 769 C C . THR A 1 92 ? -19.365 0.184 11.289 1.00 93.62 92 THR A C 1
ATOM 771 O O . THR A 1 92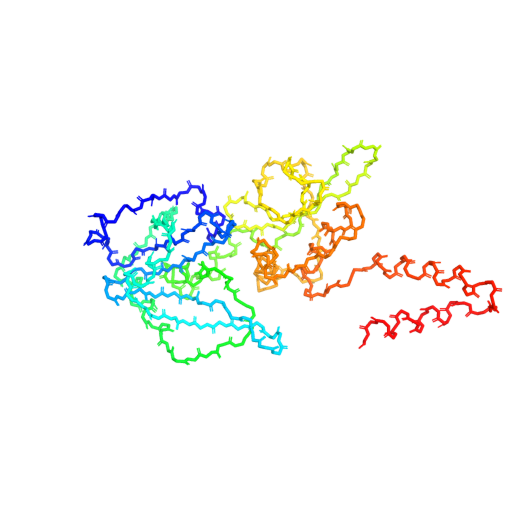 ? -18.383 -0.501 11.571 1.00 93.62 92 THR A O 1
ATOM 774 N N . ASP A 1 93 ? -20.610 -0.235 11.511 1.00 91.75 93 ASP A N 1
ATOM 775 C CA . ASP A 1 93 ? -20.966 -1.537 12.088 1.00 91.75 93 ASP A CA 1
ATOM 776 C C . ASP A 1 93 ? -20.460 -2.714 11.238 1.00 91.75 93 ASP A C 1
ATOM 778 O O . ASP A 1 93 ? -19.773 -3.607 11.734 1.00 91.75 93 ASP A O 1
ATOM 782 N N . THR A 1 94 ? -20.701 -2.658 9.931 1.00 96.19 94 THR A N 1
ATOM 783 C CA . THR A 1 94 ? -20.274 -3.678 8.968 1.00 96.19 94 THR A CA 1
AT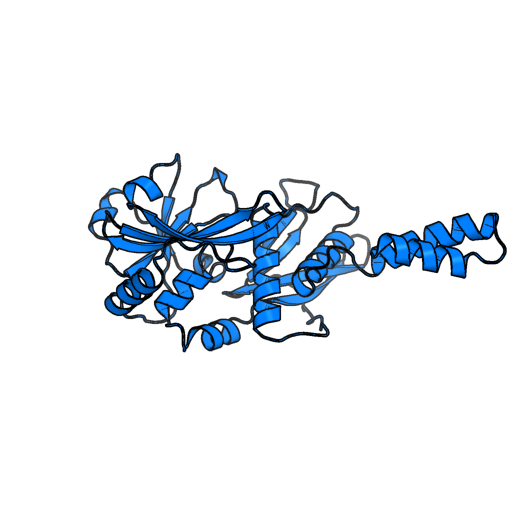OM 784 C C . THR A 1 94 ? -18.749 -3.754 8.886 1.00 96.19 94 THR A C 1
ATOM 786 O O . THR A 1 94 ? -18.181 -4.836 8.753 1.00 96.19 94 THR A O 1
ATOM 789 N N . VAL A 1 95 ? -18.059 -2.616 9.001 1.00 98.25 95 VAL A N 1
ATOM 790 C CA . VAL A 1 95 ? -16.589 -2.567 8.987 1.00 98.25 95 VAL A CA 1
ATOM 791 C C . VAL A 1 95 ? -15.985 -3.269 10.198 1.00 98.25 95 VAL A C 1
ATOM 793 O O . VAL A 1 95 ? -14.980 -3.967 10.046 1.00 98.25 95 VAL A O 1
ATOM 796 N N . VAL A 1 96 ? -16.585 -3.114 11.383 1.00 98.38 96 VAL A N 1
ATOM 797 C CA . VAL A 1 96 ? -16.154 -3.834 12.591 1.00 98.38 96 VAL A CA 1
ATOM 798 C C . VAL A 1 96 ? -16.305 -5.339 12.396 1.00 98.38 96 VAL A C 1
ATOM 800 O O . VAL A 1 96 ? -15.341 -6.075 12.615 1.00 98.38 96 VAL A O 1
ATOM 803 N N . ASP A 1 97 ? -17.474 -5.790 11.938 1.00 97.94 97 ASP A N 1
ATOM 804 C CA . ASP A 1 97 ? -17.741 -7.213 11.707 1.00 97.94 97 ASP A CA 1
ATOM 805 C C . ASP A 1 97 ? -16.782 -7.804 10.664 1.00 97.94 97 ASP A C 1
ATOM 807 O O . ASP A 1 97 ? -16.181 -8.858 10.893 1.00 97.94 97 ASP A O 1
ATOM 811 N N . ASN A 1 98 ? -16.559 -7.088 9.556 1.00 98.12 98 ASN A N 1
ATOM 812 C CA . ASN A 1 98 ? -15.593 -7.478 8.534 1.00 98.12 98 ASN A CA 1
ATOM 813 C C . ASN A 1 98 ? -14.189 -7.611 9.131 1.00 98.12 98 ASN A C 1
ATOM 815 O O . ASN A 1 98 ? -13.562 -8.658 8.977 1.00 98.12 98 ASN A O 1
ATOM 819 N N . ALA A 1 99 ? -13.703 -6.595 9.849 1.00 98.06 99 ALA A N 1
ATOM 820 C CA . ALA A 1 99 ? -12.364 -6.605 10.431 1.00 98.06 99 ALA A CA 1
ATOM 821 C C . ALA A 1 99 ? -12.164 -7.772 11.408 1.00 98.06 99 ALA A C 1
ATOM 823 O O . ALA A 1 99 ? -11.146 -8.461 11.339 1.00 98.06 99 ALA A O 1
ATOM 824 N N . LEU A 1 100 ? -13.141 -8.028 12.283 1.00 97.31 100 LEU A N 1
ATOM 825 C CA . LEU A 1 100 ? -13.090 -9.133 13.241 1.00 97.31 100 LEU A CA 1
ATOM 826 C C . LEU A 1 100 ? -13.159 -10.507 12.560 1.00 97.31 100 LEU A C 1
ATOM 828 O O . LEU A 1 100 ? -12.539 -11.449 13.047 1.00 97.31 100 LEU A O 1
ATOM 832 N N . SER A 1 101 ? -13.842 -10.627 11.417 1.00 96.69 101 SER A N 1
ATOM 833 C CA . SER A 1 101 ? -13.918 -11.886 10.658 1.00 96.69 101 SER A CA 1
ATOM 834 C C . SER A 1 101 ? -12.571 -12.354 10.087 1.00 96.69 101 SER A C 1
ATOM 836 O O . SER A 1 101 ? -12.384 -13.547 9.853 1.00 96.69 101 SER A O 1
ATOM 838 N N . PHE A 1 102 ? -11.622 -11.431 9.901 1.00 95.56 102 PHE A N 1
ATOM 839 C CA . PHE A 1 102 ? -10.264 -11.724 9.438 1.00 95.56 102 PHE A CA 1
ATOM 840 C C . PHE A 1 102 ? -9.303 -12.130 10.564 1.00 95.56 102 PHE A C 1
ATOM 842 O O . PHE A 1 102 ? -8.176 -12.536 10.276 1.00 95.56 102 PHE A O 1
ATOM 849 N N . VAL A 1 103 ? -9.694 -11.976 11.833 1.00 95.19 103 VAL A N 1
ATOM 850 C CA . VAL A 1 103 ? -8.809 -12.243 12.972 1.00 95.19 103 VAL A CA 1
ATOM 851 C C . VAL A 1 103 ? -8.617 -13.745 13.146 1.00 95.19 103 VAL A C 1
ATOM 853 O O . VAL A 1 103 ? -9.556 -14.485 13.434 1.00 95.19 103 VAL A O 1
ATOM 856 N N . ASP A 1 104 ? -7.367 -14.178 13.028 1.00 91.81 104 ASP A N 1
ATOM 857 C CA . ASP A 1 104 ? -6.931 -15.535 13.318 1.00 91.81 104 ASP A CA 1
ATOM 858 C C . ASP A 1 104 ? -5.454 -15.571 13.749 1.00 91.81 104 ASP A C 1
ATOM 860 O O . ASP A 1 104 ? -4.756 -14.555 13.764 1.00 91.81 104 ASP A O 1
ATOM 864 N N . ASP A 1 105 ? -4.971 -16.766 14.092 1.00 89.44 105 ASP A N 1
ATOM 865 C CA . ASP A 1 105 ? -3.574 -16.995 14.478 1.00 89.44 105 ASP A CA 1
ATOM 866 C C . ASP A 1 105 ? -2.675 -17.378 13.282 1.00 89.44 105 ASP A C 1
ATOM 868 O O . ASP A 1 105 ? -1.525 -17.792 13.464 1.00 89.44 105 ASP A O 1
ATOM 872 N N . ASN A 1 106 ? -3.171 -17.276 12.045 1.00 90.62 106 ASN A N 1
ATOM 873 C CA . ASN A 1 106 ? -2.468 -17.772 10.868 1.00 90.62 106 ASN A CA 1
ATOM 874 C C . ASN A 1 106 ? -1.440 -16.766 10.341 1.00 90.62 106 ASN A C 1
ATOM 876 O O . ASN A 1 106 ? -1.615 -15.548 10.354 1.00 90.62 106 ASN A O 1
ATOM 880 N N . ILE A 1 107 ? -0.358 -17.310 9.785 1.00 89.62 107 ILE A N 1
ATOM 881 C CA . ILE A 1 107 ? 0.586 -16.558 8.960 1.00 89.62 107 ILE A CA 1
ATOM 882 C C . ILE A 1 107 ? 0.364 -16.972 7.514 1.00 89.62 107 ILE A C 1
ATOM 884 O O . ILE A 1 107 ? 0.516 -18.139 7.144 1.00 89.62 107 ILE A O 1
ATOM 888 N N . TYR A 1 108 ? 0.049 -15.994 6.680 1.00 88.50 108 TYR A N 1
ATOM 889 C CA . TYR A 1 108 ? -0.246 -16.199 5.277 1.00 88.50 108 TYR A CA 1
ATOM 890 C C . TYR A 1 108 ? 0.975 -15.870 4.426 1.00 88.50 108 TYR A C 1
ATOM 892 O O . TYR A 1 108 ? 1.555 -14.790 4.532 1.00 88.50 108 TYR A O 1
ATOM 900 N N . LEU A 1 109 ? 1.371 -16.804 3.562 1.00 88.88 109 LEU A N 1
ATOM 901 C CA . LEU A 1 109 ? 2.502 -16.615 2.657 1.00 88.88 109 LEU A CA 1
ATOM 902 C C . LEU A 1 109 ? 2.088 -15.847 1.402 1.00 88.88 109 LEU A C 1
ATOM 904 O O . LEU A 1 109 ? 1.047 -16.114 0.801 1.00 88.88 109 LEU A O 1
ATOM 908 N N . GLY A 1 110 ? 2.972 -14.963 0.954 1.00 85.69 110 GLY A N 1
ATOM 909 C CA . GLY A 1 110 ? 2.819 -14.188 -0.268 1.00 85.69 110 GLY A CA 1
ATOM 910 C C . GLY A 1 110 ? 2.719 -12.690 -0.012 1.00 85.69 110 GLY A C 1
ATOM 911 O O . GLY A 1 110 ? 2.419 -12.221 1.085 1.00 85.69 110 GLY A O 1
ATOM 912 N N . LEU A 1 111 ? 2.979 -11.927 -1.071 1.00 86.44 111 LEU A N 1
ATOM 913 C CA . LEU A 1 111 ? 2.872 -10.479 -1.037 1.00 86.44 111 LEU A CA 1
ATOM 914 C C . LEU A 1 111 ? 1.397 -10.045 -0.982 1.00 86.44 111 LEU A C 1
ATOM 916 O O . LEU A 1 111 ? 0.574 -10.447 -1.808 1.00 86.44 111 LEU A O 1
ATOM 920 N N . ARG A 1 112 ? 1.089 -9.180 -0.015 1.00 90.00 112 ARG A N 1
ATOM 921 C CA . ARG A 1 112 ? -0.177 -8.446 0.145 1.00 90.00 112 ARG A CA 1
ATOM 922 C C . ARG A 1 112 ? 0.128 -6.974 0.424 1.00 90.00 112 ARG A C 1
ATOM 924 O O . ARG A 1 112 ? 1.246 -6.528 0.156 1.00 90.00 112 ARG A O 1
ATOM 931 N N . SER A 1 113 ? -0.840 -6.226 0.957 1.00 92.94 113 SER A N 1
ATOM 932 C CA . SER A 1 113 ? -0.581 -4.866 1.426 1.00 92.94 113 SER A CA 1
ATOM 933 C C . SER A 1 113 ? 0.618 -4.821 2.369 1.00 92.94 113 SER A C 1
ATOM 935 O O . SER A 1 113 ? 0.729 -5.573 3.337 1.00 92.94 113 SER A O 1
ATOM 937 N N . VAL A 1 114 ? 1.509 -3.886 2.069 1.00 95.19 114 VAL A N 1
ATOM 938 C CA . VAL A 1 114 ? 2.735 -3.636 2.830 1.00 95.19 114 VAL A CA 1
ATOM 939 C C . VAL A 1 114 ? 2.450 -2.866 4.123 1.00 95.19 114 VAL A C 1
ATOM 941 O O . VAL A 1 114 ? 3.207 -2.962 5.081 1.00 95.19 114 VAL A O 1
ATOM 944 N N . VAL A 1 115 ? 1.359 -2.100 4.142 1.00 96.94 115 VAL A N 1
ATOM 945 C CA . VAL A 1 115 ? 1.026 -1.112 5.183 1.00 96.94 115 VAL A CA 1
ATOM 946 C C . VAL A 1 115 ? -0.361 -1.337 5.796 1.00 96.94 115 VAL A C 1
ATOM 948 O O . VAL A 1 115 ? -0.847 -0.503 6.551 1.00 96.94 115 VAL A O 1
ATOM 951 N N . GLY A 1 116 ? -1.020 -2.440 5.439 1.00 97.62 116 GLY A N 1
ATOM 952 C CA . GLY A 1 116 ? -2.377 -2.793 5.864 1.00 97.62 116 GLY A CA 1
ATOM 953 C C . GLY A 1 116 ? -3.505 -2.048 5.149 1.00 97.62 116 GLY A C 1
ATOM 954 O O . GLY A 1 116 ? -4.667 -2.220 5.493 1.00 97.62 116 GLY A O 1
ATOM 955 N N . ASP A 1 117 ? -3.195 -1.240 4.138 1.00 97.50 117 ASP A N 1
ATOM 956 C CA . ASP A 1 117 ? -4.198 -0.444 3.443 1.00 97.50 117 ASP A CA 1
ATOM 957 C C . ASP A 1 117 ? -5.151 -1.294 2.588 1.00 97.50 117 ASP A C 1
ATOM 959 O O . ASP A 1 117 ? -6.347 -1.058 2.622 1.00 97.50 117 ASP A O 1
ATOM 963 N N . ASP A 1 118 ? -4.684 -2.327 1.884 1.00 96.81 118 ASP A N 1
ATOM 964 C CA . ASP A 1 118 ? -5.605 -3.207 1.141 1.00 96.81 118 ASP A CA 1
ATOM 965 C C . ASP A 1 118 ? -6.587 -3.925 2.090 1.00 96.81 118 ASP A C 1
ATOM 967 O O . ASP A 1 118 ? -7.765 -4.029 1.770 1.00 96.81 118 ASP A O 1
ATOM 971 N N . PHE A 1 119 ? -6.128 -4.331 3.283 1.00 97.44 119 PHE A N 1
ATOM 972 C CA . PHE A 1 119 ? -6.971 -4.934 4.327 1.00 97.44 119 PHE A CA 1
ATOM 973 C C . PHE A 1 119 ? -8.053 -3.966 4.813 1.00 97.44 119 PHE A C 1
ATOM 975 O O . PHE A 1 119 ? -9.228 -4.320 4.858 1.00 97.44 119 PHE A O 1
ATOM 982 N N . VAL A 1 120 ? -7.674 -2.725 5.137 1.00 98.19 120 VAL A N 1
ATOM 983 C CA . VAL A 1 120 ? -8.649 -1.706 5.545 1.00 98.19 120 VAL A CA 1
ATOM 984 C C . VAL A 1 120 ? -9.644 -1.444 4.412 1.00 98.19 120 VAL A C 1
ATOM 986 O O . VAL A 1 120 ? -10.833 -1.326 4.677 1.00 98.19 120 VAL A O 1
ATOM 989 N N . LEU A 1 121 ? -9.199 -1.412 3.150 1.00 97.31 121 LEU A N 1
ATOM 990 C CA . LEU A 1 121 ? -10.096 -1.194 2.015 1.00 97.31 121 LEU A CA 1
ATOM 991 C C . LEU A 1 121 ? -11.098 -2.341 1.888 1.00 97.31 121 LEU A C 1
ATOM 993 O O . LEU A 1 121 ? -12.280 -2.082 1.699 1.00 97.31 121 LEU A O 1
ATOM 997 N N . GLU A 1 122 ? -10.639 -3.584 2.023 1.00 97.56 122 GLU A N 1
ATOM 998 C CA . GLU A 1 122 ? -11.502 -4.764 2.010 1.00 97.56 122 GLU A CA 1
ATOM 999 C C . GLU A 1 122 ? -12.515 -4.743 3.161 1.00 97.56 122 GLU A C 1
ATOM 1001 O O . GLU A 1 122 ? -13.679 -5.057 2.939 1.00 97.56 122 GLU A O 1
ATOM 1006 N N . CYS A 1 123 ? -12.131 -4.275 4.353 1.00 98.25 123 CYS A N 1
ATOM 1007 C CA . CYS A 1 123 ? -13.079 -4.089 5.456 1.00 98.25 123 CYS A CA 1
ATOM 1008 C C . CYS A 1 123 ? -14.139 -3.023 5.141 1.00 98.25 123 CYS A C 1
ATOM 1010 O O . CYS A 1 123 ? -15.304 -3.215 5.482 1.00 98.25 123 CYS A O 1
ATOM 1012 N N . LEU A 1 124 ? -13.744 -1.926 4.481 1.00 97.75 124 LEU A N 1
ATOM 1013 C CA . LEU A 1 124 ? -14.628 -0.809 4.123 1.00 97.75 124 LEU A CA 1
ATOM 1014 C C . LEU A 1 124 ? -15.660 -1.168 3.049 1.00 97.75 124 LEU A C 1
ATOM 1016 O O . LEU A 1 124 ? -16.778 -0.663 3.099 1.00 97.75 124 LEU A O 1
ATOM 1020 N N . VAL A 1 125 ? -15.285 -1.993 2.067 1.00 96.50 125 VAL A N 1
ATOM 1021 C CA . VAL A 1 125 ? -16.136 -2.269 0.891 1.00 96.50 125 VAL A CA 1
ATOM 1022 C C . VAL A 1 125 ? -16.674 -3.701 0.842 1.00 96.50 125 VAL A C 1
ATOM 1024 O O . VAL A 1 125 ? -17.609 -3.970 0.097 1.00 96.50 125 VAL A O 1
ATOM 1027 N N . GLY A 1 126 ? -16.117 -4.612 1.639 1.00 96.44 126 GLY A N 1
ATOM 1028 C CA . GLY A 1 126 ? -16.431 -6.039 1.631 1.00 96.44 126 GLY A CA 1
ATOM 1029 C C . GLY A 1 126 ? -15.654 -6.832 0.571 1.00 96.44 126 GLY A C 1
ATOM 1030 O O . GLY A 1 126 ? -15.279 -6.317 -0.485 1.00 96.44 126 GLY A O 1
ATOM 1031 N N . THR A 1 127 ? -15.436 -8.124 0.839 1.00 93.69 127 THR A N 1
ATOM 1032 C CA . THR A 1 127 ? -14.640 -9.033 -0.012 1.00 93.69 127 THR A CA 1
ATOM 1033 C C . THR A 1 127 ? -15.174 -9.168 -1.440 1.00 93.69 127 THR A C 1
ATOM 1035 O O . THR A 1 127 ? -14.387 -9.311 -2.377 1.00 93.69 127 THR A O 1
ATOM 1038 N N . GLU A 1 128 ? -16.494 -9.107 -1.638 1.00 94.69 128 GLU A N 1
ATOM 1039 C CA . GLU A 1 128 ? -17.094 -9.222 -2.976 1.00 94.69 128 GLU A CA 1
ATOM 1040 C C . GLU A 1 128 ? -16.803 -7.993 -3.853 1.00 94.69 128 GLU A C 1
ATOM 1042 O O . GLU A 1 128 ? -16.467 -8.143 -5.030 1.00 94.69 128 GLU A O 1
ATOM 1047 N N . GLU A 1 129 ? -16.858 -6.786 -3.283 1.00 95.38 129 GLU A N 1
ATOM 1048 C CA . GLU A 1 129 ? -16.665 -5.526 -4.016 1.00 95.38 129 GLU A CA 1
ATOM 1049 C C . GLU A 1 129 ? -15.190 -5.121 -4.147 1.00 95.38 129 GLU A C 1
ATOM 1051 O O . GLU A 1 129 ? -14.792 -4.420 -5.085 1.00 95.38 129 GLU A O 1
ATOM 1056 N N . PHE A 1 130 ? -14.345 -5.594 -3.231 1.00 94.94 130 PHE A N 1
ATOM 1057 C CA . PHE A 1 130 ? -12.939 -5.218 -3.129 1.00 94.94 130 PHE A CA 1
ATOM 1058 C C . PHE A 1 130 ? -12.146 -5.294 -4.456 1.00 94.94 130 PHE A C 1
ATOM 1060 O O . PHE A 1 130 ? -11.473 -4.312 -4.805 1.00 94.94 130 PHE A O 1
ATOM 1067 N N . PRO A 1 131 ? -12.241 -6.365 -5.275 1.00 93.75 131 PRO A N 1
ATOM 1068 C CA . PRO A 1 131 ? -11.549 -6.427 -6.562 1.00 93.75 131 PRO A CA 1
ATOM 1069 C C . PRO A 1 131 ? -12.008 -5.353 -7.559 1.00 93.75 131 PRO A C 1
ATOM 1071 O O . PRO A 1 131 ? -11.189 -4.832 -8.323 1.00 93.75 131 PRO A O 1
ATOM 1074 N N . TYR A 1 132 ? -13.296 -5.000 -7.568 1.00 93.88 132 TYR A N 1
ATOM 1075 C CA . TYR A 1 132 ? -13.845 -3.990 -8.476 1.00 93.88 132 TYR A CA 1
ATOM 1076 C C . TYR A 1 132 ? -13.382 -2.589 -8.081 1.00 93.88 132 TYR A C 1
ATOM 1078 O O . TYR A 1 132 ? -12.948 -1.808 -8.938 1.00 93.88 132 TYR A O 1
ATOM 1086 N N . VAL A 1 133 ? -13.368 -2.305 -6.777 1.00 93.44 133 VAL A N 1
ATOM 1087 C CA . VAL A 1 133 ? -12.859 -1.042 -6.238 1.00 93.44 133 VAL A CA 1
ATOM 1088 C C . VAL A 1 133 ? -11.373 -0.887 -6.571 1.00 93.44 133 VAL A C 1
ATOM 1090 O O . VAL A 1 133 ? -10.994 0.108 -7.197 1.00 93.44 133 VAL A O 1
ATOM 1093 N N . LEU A 1 134 ? -10.543 -1.904 -6.303 1.00 91.75 134 LEU A N 1
ATOM 1094 C CA . LEU A 1 134 ? -9.125 -1.899 -6.692 1.00 91.75 134 LEU A CA 1
ATOM 1095 C C . LEU A 1 134 ? -8.919 -1.699 -8.199 1.00 91.75 134 LEU A C 1
ATOM 1097 O O . LEU A 1 134 ? -7.993 -0.997 -8.620 1.00 91.75 134 LEU A O 1
ATOM 1101 N N . HIS A 1 135 ? -9.766 -2.312 -9.031 1.00 91.44 135 HIS A N 1
ATOM 1102 C CA . HIS A 1 135 ? -9.678 -2.157 -10.478 1.00 91.44 135 HIS A CA 1
ATOM 1103 C C . HIS A 1 135 ? -9.868 -0.698 -10.906 1.00 91.44 135 HIS A C 1
ATOM 1105 O O . HIS A 1 135 ? -9.091 -0.205 -11.731 1.00 91.44 135 HIS A O 1
ATOM 1111 N N . SER A 1 136 ? -10.847 -0.006 -10.317 1.00 92.56 136 SER A N 1
ATOM 1112 C CA . SER A 1 136 ? -11.175 1.389 -10.640 1.00 92.56 136 SER A CA 1
ATOM 1113 C C . SER A 1 136 ? -10.104 2.401 -10.203 1.00 92.56 136 SER A C 1
ATOM 1115 O O . SER A 1 136 ? -9.974 3.466 -10.807 1.00 92.56 136 SER A O 1
ATOM 1117 N N . MET A 1 137 ? -9.261 2.047 -9.226 1.00 91.50 137 MET A N 1
ATOM 1118 C CA . MET A 1 137 ? -8.191 2.908 -8.698 1.00 91.50 137 MET A CA 1
ATOM 1119 C C . MET A 1 137 ? -6.966 3.053 -9.624 1.00 91.50 137 MET A C 1
ATOM 1121 O O . MET A 1 137 ? -6.041 3.798 -9.299 1.00 91.50 137 MET A O 1
ATOM 1125 N N . ASN A 1 138 ? -6.932 2.376 -10.781 1.00 90.50 138 ASN A N 1
ATOM 1126 C CA . ASN A 1 138 ? -5.854 2.478 -11.782 1.00 90.50 138 ASN A CA 1
ATOM 1127 C C . ASN A 1 138 ? -4.436 2.214 -11.235 1.00 90.50 138 ASN A C 1
ATOM 1129 O O . ASN A 1 138 ? -3.458 2.869 -11.610 1.00 90.50 138 ASN A O 1
ATOM 1133 N N . ILE A 1 139 ? -4.315 1.225 -10.354 1.00 96.12 139 ILE A N 1
ATOM 1134 C CA . ILE A 1 139 ? -3.054 0.854 -9.705 1.00 96.12 139 ILE A CA 1
ATOM 1135 C C . ILE A 1 139 ? -2.170 -0.030 -10.589 1.00 96.12 139 ILE A C 1
ATOM 1137 O O . ILE A 1 139 ? -2.658 -0.727 -11.484 1.00 96.12 139 ILE A O 1
ATOM 1141 N N . GLY A 1 140 ? -0.869 -0.047 -10.294 1.00 97.19 140 GLY A N 1
ATOM 1142 C CA . GLY A 1 140 ? 0.085 -1.019 -10.828 1.00 97.19 140 GLY A CA 1
ATOM 1143 C C . GLY A 1 140 ? 0.441 -0.854 -12.306 1.00 97.19 140 GLY A C 1
ATOM 1144 O O . GLY A 1 140 ? 1.077 -1.745 -12.886 1.00 97.19 140 GLY A O 1
ATOM 1145 N N . TYR A 1 141 ? 0.043 0.255 -12.931 1.00 97.62 141 TYR A N 1
ATOM 1146 C CA . TYR A 1 141 ? 0.462 0.592 -14.284 1.00 97.62 141 TYR A CA 1
ATOM 1147 C C . TYR A 1 141 ? 1.896 1.104 -14.280 1.00 97.62 141 TYR A C 1
ATOM 1149 O O . TYR A 1 141 ? 2.305 1.863 -13.403 1.00 97.62 141 TYR A O 1
ATOM 1157 N N . HIS A 1 142 ? 2.658 0.693 -15.288 1.00 97.62 142 HIS A N 1
ATOM 1158 C CA . HIS A 1 142 ? 3.999 1.197 -15.535 1.00 97.62 142 HIS A CA 1
ATOM 1159 C C . HIS A 1 142 ? 3.902 2.362 -16.519 1.00 97.62 142 HIS A C 1
ATOM 1161 O O . HIS A 1 142 ? 3.548 2.175 -17.679 1.00 97.62 142 HIS A O 1
ATOM 1167 N N . LEU A 1 143 ? 4.223 3.563 -16.052 1.00 97.25 143 LEU A N 1
ATOM 1168 C CA . LEU A 1 143 ? 4.284 4.767 -16.872 1.00 97.25 143 LEU A CA 1
ATOM 1169 C C . LEU A 1 143 ? 5.734 5.115 -17.211 1.00 97.25 143 LEU A C 1
ATOM 1171 O O . LEU A 1 143 ? 6.617 4.981 -16.362 1.00 97.25 143 LEU A O 1
ATOM 1175 N N . SER A 1 144 ? 5.969 5.599 -18.427 1.00 95.38 144 SER A N 1
ATOM 1176 C CA . SER A 1 144 ? 7.243 6.180 -18.854 1.00 95.38 144 SER A CA 1
ATOM 1177 C C . SER A 1 144 ? 7.040 7.567 -19.447 1.00 95.38 144 SER A C 1
ATOM 1179 O O . SER A 1 144 ? 6.107 7.767 -20.217 1.00 95.38 144 SER A O 1
ATOM 1181 N N . GLU A 1 145 ? 7.940 8.499 -19.172 1.00 93.62 145 GLU A N 1
ATOM 1182 C CA . GLU A 1 145 ? 7.966 9.815 -19.815 1.00 93.62 145 GLU A CA 1
ATOM 1183 C C . GLU A 1 145 ? 9.368 10.151 -20.333 1.00 93.62 145 GLU A C 1
ATOM 1185 O O . GLU A 1 145 ? 10.379 9.780 -19.728 1.00 93.62 145 GLU A O 1
ATOM 1190 N N . GLU A 1 146 ? 9.446 10.909 -21.426 1.00 90.94 146 GLU A N 1
ATOM 1191 C CA . GLU A 1 146 ? 10.723 11.436 -21.900 1.00 90.94 146 GLU A CA 1
ATOM 1192 C C . GLU A 1 146 ? 11.098 12.687 -21.094 1.00 90.94 146 GLU A C 1
ATOM 1194 O O . GLU A 1 146 ? 10.423 13.715 -21.146 1.00 90.94 146 GLU A O 1
ATOM 1199 N N . ARG A 1 147 ? 12.222 12.621 -20.379 1.00 87.06 147 ARG A N 1
ATOM 1200 C CA . ARG A 1 147 ? 12.839 13.769 -19.709 1.00 87.06 147 ARG A CA 1
ATOM 1201 C C . ARG A 1 147 ? 14.127 14.172 -20.411 1.00 87.06 147 ARG A C 1
ATOM 1203 O O . ARG A 1 147 ? 14.772 13.385 -21.106 1.00 87.06 147 ARG A O 1
ATOM 1210 N N . ARG A 1 148 ? 14.546 15.416 -20.183 1.00 81.06 148 ARG A N 1
ATOM 1211 C CA . ARG A 1 148 ? 15.810 15.958 -20.684 1.00 81.06 148 ARG A CA 1
ATOM 1212 C C . ARG A 1 148 ? 16.595 16.592 -19.541 1.00 81.06 148 ARG A C 1
ATOM 1214 O O . ARG A 1 148 ? 16.107 17.510 -18.892 1.00 81.06 148 ARG A O 1
ATOM 1221 N N . LYS A 1 149 ? 17.816 16.102 -19.315 1.00 74.38 149 LYS A N 1
ATOM 1222 C CA . LYS A 1 149 ? 18.863 16.821 -18.566 1.00 74.38 149 LYS A CA 1
ATOM 1223 C C . LYS A 1 149 ? 19.929 17.263 -19.576 1.00 74.38 149 LYS A C 1
ATOM 1225 O O . LYS A 1 149 ? 19.628 18.067 -20.451 1.00 74.38 149 LYS A O 1
ATOM 1230 N N . LEU A 1 150 ? 21.126 16.671 -19.537 1.00 77.25 150 LEU A N 1
ATOM 1231 C CA . LEU A 1 150 ? 22.141 16.822 -20.593 1.00 77.25 150 LEU A CA 1
ATOM 1232 C C . LEU A 1 150 ? 21.791 16.006 -21.849 1.00 77.25 150 LEU A C 1
ATOM 1234 O O . LEU A 1 150 ? 21.990 16.464 -22.970 1.00 77.25 150 LEU A O 1
ATOM 1238 N N . VAL A 1 151 ? 21.207 14.821 -21.656 1.00 79.31 151 VAL A N 1
ATOM 1239 C CA . VAL A 1 151 ? 20.696 13.931 -22.709 1.00 79.31 151 VAL A CA 1
ATOM 1240 C C . VAL A 1 151 ? 19.230 13.586 -22.443 1.00 79.31 151 VAL A C 1
ATOM 1242 O O . VAL A 1 151 ? 18.741 13.751 -21.318 1.00 79.31 151 VAL A O 1
ATOM 1245 N N . LYS A 1 152 ? 18.520 13.142 -23.485 1.00 84.31 152 LYS A N 1
ATOM 1246 C CA . LYS A 1 152 ? 17.167 12.588 -23.353 1.00 84.31 152 LYS A CA 1
ATOM 1247 C C . LYS A 1 152 ? 17.221 11.239 -22.647 1.00 84.31 152 LYS A C 1
ATOM 1249 O O . LYS A 1 152 ? 18.140 10.458 -22.890 1.00 84.31 152 LYS A O 1
ATOM 1254 N N . TYR A 1 153 ? 16.233 10.964 -21.809 1.00 82.94 153 TYR A N 1
ATOM 1255 C CA . TYR A 1 153 ? 16.085 9.676 -21.148 1.00 82.94 153 TYR A CA 1
ATOM 1256 C C . TYR A 1 153 ? 14.627 9.366 -20.829 1.00 82.94 153 TYR A C 1
ATOM 1258 O O . TYR A 1 153 ? 13.800 10.272 -20.756 1.00 82.94 153 TYR A O 1
ATOM 1266 N N . GLN A 1 154 ? 14.337 8.086 -20.605 1.00 87.94 154 GLN A N 1
ATOM 1267 C CA . GLN A 1 154 ? 13.033 7.636 -20.136 1.00 87.94 154 GLN A CA 1
ATOM 1268 C C . GLN A 1 154 ? 13.018 7.595 -18.611 1.00 87.94 154 GLN A C 1
ATOM 1270 O O . GLN A 1 154 ? 13.914 7.032 -17.977 1.00 87.94 154 GLN A O 1
ATOM 1275 N N . HIS A 1 155 ? 12.024 8.246 -18.022 1.00 91.50 155 HIS A N 1
ATOM 1276 C CA . HIS A 1 155 ? 11.756 8.201 -16.595 1.00 91.50 155 HIS A CA 1
ATOM 1277 C C . HIS A 1 155 ? 10.555 7.304 -16.339 1.00 91.50 155 HIS A C 1
ATOM 1279 O O . HIS A 1 155 ? 9.509 7.502 -16.946 1.00 91.50 155 HIS A O 1
ATOM 1285 N N . HIS A 1 156 ? 10.711 6.331 -15.447 1.00 93.81 156 HIS A N 1
ATOM 1286 C CA . HIS A 1 156 ? 9.733 5.276 -15.215 1.00 93.81 156 HIS A CA 1
ATOM 1287 C C . HIS A 1 156 ? 9.104 5.396 -13.825 1.00 93.81 156 HIS A C 1
ATOM 1289 O O . HIS A 1 156 ? 9.785 5.736 -12.852 1.00 93.81 156 HIS A O 1
ATOM 1295 N N . ALA A 1 157 ? 7.812 5.095 -13.728 1.00 96.25 157 ALA A N 1
ATOM 1296 C CA . ALA A 1 157 ? 7.045 5.156 -12.490 1.00 96.25 157 ALA A CA 1
ATOM 1297 C C . ALA A 1 157 ? 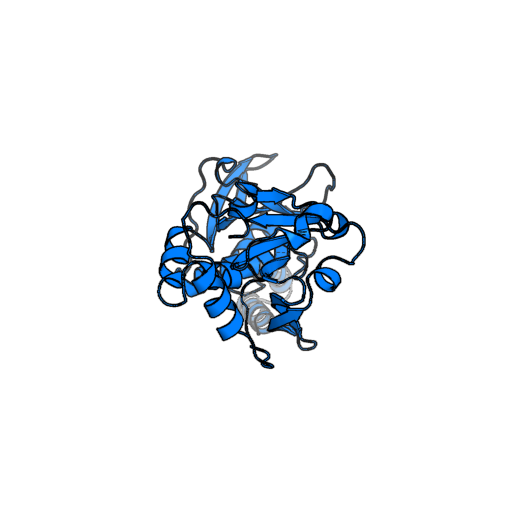5.966 4.062 -12.440 1.00 96.25 157 ALA A C 1
ATOM 1299 O O . ALA A 1 157 ? 5.474 3.621 -13.479 1.00 96.25 157 ALA A O 1
ATOM 1300 N N . ILE A 1 158 ? 5.586 3.646 -11.231 1.00 98.00 158 ILE A N 1
ATOM 1301 C CA . ILE A 1 158 ? 4.475 2.717 -10.985 1.00 98.00 158 ILE A CA 1
ATOM 1302 C C . ILE A 1 158 ? 3.312 3.481 -10.364 1.00 98.00 158 ILE A C 1
ATOM 1304 O O . ILE A 1 158 ? 3.506 4.182 -9.371 1.00 98.00 158 ILE A O 1
ATOM 1308 N N . THR A 1 159 ? 2.113 3.355 -10.932 1.00 97.69 159 THR A N 1
ATOM 1309 C CA . THR A 1 159 ? 0.913 3.984 -10.371 1.00 97.69 159 THR A CA 1
ATOM 1310 C C . THR A 1 159 ? 0.468 3.299 -9.087 1.00 97.69 159 THR A C 1
ATOM 1312 O O . THR A 1 159 ? 0.495 2.072 -8.963 1.00 97.69 159 THR A O 1
ATOM 1315 N N . ILE A 1 160 ? 0.015 4.115 -8.144 1.00 96.38 160 ILE A N 1
ATOM 1316 C CA . ILE A 1 160 ? -0.750 3.695 -6.974 1.00 96.38 160 ILE A CA 1
ATOM 1317 C C . ILE A 1 160 ? -2.048 4.518 -6.922 1.00 96.38 160 ILE A C 1
ATOM 1319 O O . ILE A 1 160 ? -2.300 5.360 -7.788 1.00 96.38 160 ILE A O 1
ATOM 1323 N N . GLU A 1 161 ? -2.876 4.277 -5.912 1.00 93.75 161 GLU A N 1
ATOM 1324 C CA . GLU A 1 161 ? -4.187 4.923 -5.765 1.00 93.75 161 GLU A CA 1
ATOM 1325 C C . GLU A 1 161 ? -4.102 6.463 -5.678 1.00 93.75 161 GLU A C 1
ATOM 1327 O O . GLU A 1 161 ? -3.050 7.051 -5.415 1.00 93.75 161 GLU A O 1
ATOM 1332 N N . GLY A 1 162 ? -5.232 7.152 -5.875 1.00 91.69 162 GLY A N 1
ATOM 1333 C CA . GLY A 1 162 ? -5.340 8.596 -5.623 1.00 91.69 162 GLY A CA 1
ATOM 1334 C C . GLY A 1 162 ? -4.520 9.488 -6.562 1.00 91.69 162 GLY A C 1
ATOM 1335 O O . GLY A 1 162 ? -4.195 10.631 -6.208 1.00 91.69 162 GLY A O 1
ATOM 1336 N N . GLY A 1 163 ? -4.157 8.969 -7.740 1.00 92.94 163 GLY A N 1
ATOM 1337 C CA . GLY A 1 163 ? -3.373 9.687 -8.743 1.00 92.94 163 GLY A CA 1
ATOM 1338 C C . GLY A 1 163 ? -1.921 9.903 -8.324 1.00 92.94 163 GLY A C 1
ATOM 1339 O O . GLY A 1 163 ? -1.334 10.934 -8.660 1.00 92.94 163 GLY A O 1
ATOM 1340 N N . TRP A 1 164 ? -1.348 8.968 -7.572 1.00 95.81 164 TRP A N 1
ATOM 1341 C CA . TRP A 1 164 ? 0.051 8.995 -7.161 1.00 95.81 164 TRP A CA 1
ATOM 1342 C C . TRP A 1 164 ? 0.879 7.960 -7.919 1.00 95.81 164 TRP A C 1
ATOM 1344 O O . TRP A 1 164 ? 0.364 6.973 -8.441 1.00 95.81 164 TRP A O 1
ATOM 1354 N N . VAL A 1 165 ? 2.186 8.197 -7.983 1.00 97.00 165 VAL A N 1
ATOM 1355 C CA . VAL A 1 165 ? 3.148 7.259 -8.556 1.00 97.00 165 VAL A CA 1
ATOM 1356 C C . VAL A 1 165 ? 4.367 7.120 -7.655 1.00 97.00 165 VAL A C 1
ATOM 1358 O O . VAL A 1 165 ? 4.804 8.093 -7.036 1.00 97.00 165 VAL A O 1
ATOM 1361 N N . ILE A 1 166 ? 4.935 5.918 -7.626 1.00 96.50 166 ILE A N 1
ATOM 1362 C CA . ILE A 1 166 ? 6.204 5.608 -6.968 1.00 96.50 166 ILE A CA 1
ATOM 1363 C C . ILE A 1 166 ? 7.286 5.477 -8.036 1.00 96.50 166 ILE A C 1
ATOM 1365 O O . ILE A 1 166 ? 7.100 4.799 -9.050 1.00 96.50 166 ILE A O 1
ATOM 1369 N N . HIS A 1 167 ? 8.423 6.134 -7.827 1.00 93.19 167 HIS A N 1
ATOM 1370 C CA . HIS A 1 167 ? 9.519 6.163 -8.792 1.00 93.19 167 HIS A CA 1
ATOM 1371 C C . HIS A 1 167 ? 10.861 6.471 -8.132 1.00 93.19 167 HIS A C 1
ATOM 1373 O O . HIS A 1 167 ? 10.920 6.960 -7.009 1.00 93.19 167 HIS A O 1
ATOM 1379 N N . PHE A 1 168 ? 11.950 6.249 -8.867 1.00 88.94 168 PHE A N 1
ATOM 1380 C CA . PHE A 1 168 ? 13.261 6.771 -8.485 1.00 88.94 168 PHE A CA 1
ATOM 1381 C C . PHE A 1 168 ? 13.374 8.267 -8.801 1.00 88.94 168 PHE A C 1
ATOM 1383 O O . PHE A 1 168 ? 13.094 8.689 -9.924 1.00 88.94 168 PHE A O 1
ATOM 1390 N N . ALA A 1 169 ? 13.840 9.072 -7.851 1.00 80.19 169 ALA A N 1
ATOM 1391 C CA . ALA A 1 169 ? 14.144 10.485 -8.065 1.00 80.19 169 ALA A CA 1
ATOM 1392 C C . ALA A 1 169 ? 15.409 10.899 -7.316 1.00 80.19 169 ALA A C 1
ATOM 1394 O O . ALA A 1 169 ? 15.646 10.450 -6.200 1.00 80.19 169 ALA A O 1
ATOM 1395 N N . SER A 1 170 ? 16.199 11.797 -7.909 1.00 69.56 170 SER A N 1
ATOM 1396 C CA . SER A 1 170 ? 17.144 12.607 -7.132 1.00 69.56 170 SER A CA 1
ATOM 1397 C C . SER A 1 170 ? 16.332 13.593 -6.294 1.00 69.56 170 SER A C 1
ATOM 1399 O O . SER A 1 170 ? 15.458 14.262 -6.849 1.00 69.56 170 SER A O 1
ATOM 1401 N N . THR A 1 171 ? 16.587 13.663 -4.992 1.00 60.12 171 THR A N 1
ATOM 1402 C CA . THR A 1 171 ? 15.939 14.622 -4.088 1.00 60.12 171 THR A CA 1
ATOM 1403 C C . THR A 1 171 ? 16.924 15.727 -3.728 1.00 60.12 171 THR A C 1
ATOM 1405 O O . THR A 1 171 ? 18.130 15.504 -3.734 1.00 60.12 171 THR A O 1
ATOM 1408 N N . ASP A 1 172 ? 16.428 16.912 -3.366 1.00 51.75 172 ASP A N 1
ATOM 1409 C CA . ASP A 1 172 ? 17.283 18.053 -2.987 1.00 51.75 172 ASP A CA 1
ATOM 1410 C C . ASP A 1 172 ? 18.175 17.759 -1.762 1.00 51.75 172 ASP A C 1
ATOM 1412 O O . ASP A 1 172 ? 19.139 18.468 -1.493 1.00 51.75 172 ASP A O 1
ATOM 1416 N N . GLN A 1 173 ? 17.857 16.692 -1.022 1.00 51.47 173 GLN A N 1
ATOM 1417 C CA . GLN A 1 173 ? 18.554 16.250 0.185 1.00 51.47 173 GLN A CA 1
ATOM 1418 C C . GLN A 1 173 ? 19.627 15.178 -0.088 1.00 51.47 173 GLN A C 1
ATOM 1420 O O . GLN A 1 173 ? 20.364 14.813 0.826 1.00 51.47 173 GLN A O 1
ATOM 1425 N N . SER A 1 174 ? 19.714 14.634 -1.310 1.00 54.00 174 SER A N 1
ATOM 1426 C CA . SER A 1 174 ? 20.655 13.561 -1.652 1.00 54.00 174 SER A CA 1
ATOM 1427 C C . SER A 1 174 ? 20.984 13.529 -3.147 1.00 54.00 174 SER A C 1
ATOM 1429 O O . SER A 1 174 ? 20.110 13.333 -3.992 1.00 54.00 174 SER A O 1
ATOM 1431 N N . ASP A 1 175 ? 22.281 13.558 -3.472 1.00 57.06 175 ASP A N 1
ATOM 1432 C CA . ASP A 1 175 ? 22.778 13.302 -4.834 1.00 57.06 175 ASP A CA 1
ATOM 1433 C C . ASP A 1 175 ? 22.452 11.880 -5.329 1.00 57.06 175 ASP A C 1
ATOM 1435 O O . ASP A 1 175 ? 22.439 11.607 -6.534 1.00 57.06 175 ASP A O 1
ATOM 1439 N N . LYS A 1 176 ? 22.167 10.951 -4.406 1.00 65.75 176 LYS A N 1
ATOM 1440 C CA . LYS A 1 176 ? 21.766 9.577 -4.724 1.00 65.75 176 LYS A CA 1
ATOM 1441 C C . LYS A 1 176 ? 20.254 9.507 -4.946 1.00 65.75 176 LYS A C 1
ATOM 1443 O O . LYS A 1 176 ? 19.503 9.985 -4.092 1.00 65.75 176 LYS A O 1
ATOM 1448 N N . PRO A 1 177 ? 19.793 8.892 -6.049 1.00 73.00 177 PRO A N 1
ATOM 1449 C CA . PRO A 1 177 ? 18.372 8.740 -6.300 1.00 73.00 177 PRO A CA 1
ATOM 1450 C C . PRO A 1 177 ? 17.732 7.789 -5.283 1.00 73.00 177 PRO A C 1
ATOM 1452 O O . PRO A 1 177 ? 18.245 6.700 -5.036 1.00 73.00 177 PRO A O 1
ATOM 1455 N N . VAL A 1 178 ? 16.590 8.194 -4.735 1.00 84.88 178 VAL A N 1
ATOM 1456 C CA . VAL A 1 178 ? 15.783 7.424 -3.780 1.00 84.88 178 VAL A CA 1
ATOM 1457 C C . VAL A 1 178 ? 14.450 7.033 -4.407 1.00 84.88 178 VAL A C 1
ATOM 1459 O O . VAL A 1 178 ? 13.977 7.694 -5.335 1.00 84.88 178 VAL A O 1
ATOM 1462 N N . ILE A 1 179 ? 13.835 5.965 -3.902 1.00 90.75 179 ILE A N 1
ATOM 1463 C CA . ILE A 1 179 ? 12.446 5.638 -4.233 1.00 90.75 179 ILE A CA 1
ATOM 1464 C C . ILE A 1 179 ? 11.560 6.620 -3.478 1.00 90.75 179 ILE A C 1
ATOM 1466 O O . ILE A 1 179 ? 11.672 6.766 -2.265 1.00 90.75 179 ILE A O 1
ATOM 1470 N N . THR A 1 180 ? 10.706 7.325 -4.204 1.00 91.94 180 THR A N 1
ATOM 1471 C CA . THR A 1 180 ? 9.857 8.372 -3.648 1.00 91.94 180 THR A CA 1
ATOM 1472 C C . THR A 1 180 ? 8.489 8.389 -4.316 1.00 91.94 180 THR A C 1
ATOM 1474 O O . THR A 1 180 ? 8.238 7.678 -5.293 1.00 91.94 180 THR A O 1
ATOM 1477 N N . LEU A 1 181 ? 7.605 9.207 -3.757 1.00 93.06 181 LEU A N 1
ATOM 1478 C CA . LEU A 1 181 ? 6.217 9.363 -4.149 1.00 93.06 181 LEU A CA 1
ATOM 1479 C C . LEU A 1 181 ? 6.005 10.747 -4.782 1.00 93.06 181 LEU A C 1
ATOM 1481 O O . LEU A 1 181 ? 6.454 11.759 -4.245 1.00 93.06 181 LEU A O 1
ATOM 1485 N N . GLN A 1 182 ? 5.262 10.819 -5.886 1.00 93.06 182 GLN A N 1
ATOM 1486 C CA . GLN A 1 182 ? 4.810 12.092 -6.460 1.00 93.06 182 GLN A CA 1
ATOM 1487 C C . GLN A 1 182 ? 3.415 11.971 -7.078 1.00 93.06 182 GLN A C 1
ATOM 1489 O O . GLN A 1 182 ? 2.966 10.881 -7.436 1.00 93.06 182 GLN A O 1
ATOM 1494 N N . LYS A 1 183 ? 2.721 13.100 -7.248 1.00 94.69 183 LYS A N 1
ATOM 1495 C CA . LYS A 1 183 ? 1.468 13.138 -8.010 1.00 94.69 183 LYS A CA 1
ATOM 1496 C C . LYS A 1 183 ? 1.724 12.765 -9.470 1.00 94.69 183 LYS A C 1
ATOM 1498 O O . LYS A 1 183 ? 2.617 13.329 -10.097 1.00 94.69 183 LYS A O 1
ATOM 1503 N N . ASN A 1 184 ? 0.886 11.892 -10.022 1.00 93.44 184 ASN A N 1
ATOM 1504 C CA . ASN A 1 184 ? 0.916 11.481 -11.426 1.00 93.44 184 ASN A CA 1
ATOM 1505 C C . ASN A 1 184 ? 0.823 12.688 -12.375 1.00 93.44 184 ASN A C 1
ATOM 1507 O O . ASN A 1 184 ? 1.532 12.751 -13.368 1.00 93.44 184 ASN A O 1
ATOM 1511 N N . ALA A 1 185 ? 0.036 13.707 -12.012 1.00 93.88 185 ALA A N 1
ATOM 1512 C CA . ALA A 1 185 ? -0.098 14.951 -12.777 1.00 93.88 185 ALA A CA 1
ATOM 1513 C C . ALA A 1 185 ? 1.212 15.757 -12.933 1.00 93.88 185 ALA A C 1
ATOM 1515 O O . ALA A 1 185 ? 1.254 16.692 -13.725 1.00 93.88 185 ALA A O 1
ATOM 1516 N N . LYS A 1 186 ? 2.273 15.427 -12.178 1.00 94.19 186 LYS A N 1
ATOM 1517 C CA . LYS A 1 186 ? 3.611 16.017 -12.350 1.00 94.19 186 LYS A CA 1
ATOM 1518 C C . LYS A 1 186 ? 4.453 15.306 -13.418 1.00 94.19 186 LYS A C 1
ATOM 1520 O O . LYS A 1 186 ? 5.530 15.801 -13.740 1.00 94.19 186 LYS A O 1
ATOM 1525 N N . LEU A 1 187 ? 3.998 14.166 -13.943 1.00 92.56 187 LEU A N 1
ATOM 1526 C CA . LEU A 1 187 ? 4.574 13.565 -15.144 1.00 92.56 187 LEU A CA 1
ATOM 1527 C C . LEU A 1 187 ? 4.137 14.376 -16.376 1.00 92.56 187 LEU A C 1
ATOM 1529 O O . LEU A 1 187 ? 2.988 14.792 -16.499 1.00 92.56 187 LEU A O 1
ATOM 1533 N N . HIS A 1 188 ? 5.058 14.584 -17.302 1.00 92.44 188 HIS A N 1
ATOM 1534 C CA . HIS A 1 188 ? 4.895 15.298 -18.551 1.00 92.44 188 HIS A CA 1
ATOM 1535 C C . HIS A 1 188 ? 4.662 14.314 -19.705 1.00 92.44 188 HIS A C 1
ATOM 1537 O O . HIS A 1 188 ? 5.594 13.688 -20.208 1.00 92.44 188 HIS A O 1
ATOM 1543 N N . ASN A 1 189 ? 3.405 14.217 -20.148 1.00 93.38 189 ASN A N 1
ATOM 1544 C CA . ASN A 1 189 ? 2.955 13.317 -21.220 1.00 93.38 189 ASN A CA 1
ATOM 1545 C C . ASN A 1 189 ? 3.394 11.850 -21.011 1.00 93.38 189 ASN A C 1
ATOM 1547 O O . ASN A 1 189 ? 4.079 11.292 -21.872 1.00 93.38 189 ASN A O 1
ATOM 1551 N N . PRO A 1 190 ? 3.039 11.218 -19.873 1.00 95.81 190 PRO A N 1
ATOM 1552 C CA . PRO A 1 190 ? 3.409 9.832 -19.624 1.00 95.81 190 PRO A CA 1
ATOM 1553 C C . PRO A 1 190 ? 2.722 8.882 -20.612 1.00 95.81 190 PRO A C 1
ATOM 1555 O O . PRO A 1 190 ? 1.519 8.966 -20.857 1.00 95.81 190 PRO A O 1
ATOM 1558 N N . CYS A 1 191 ? 3.489 7.926 -21.122 1.00 96.44 191 CYS A N 1
ATOM 1559 C CA . CYS A 1 191 ? 3.019 6.803 -21.921 1.00 96.44 191 CYS A CA 1
ATOM 1560 C C . CYS A 1 191 ? 2.905 5.546 -21.052 1.00 96.44 191 CYS A C 1
ATOM 1562 O O . CYS A 1 191 ? 3.738 5.308 -20.177 1.00 96.44 191 CYS A O 1
ATOM 1564 N N . LEU A 1 192 ? 1.905 4.709 -21.328 1.00 96.94 192 LEU A N 1
ATOM 1565 C CA . LEU A 1 192 ? 1.794 3.386 -20.718 1.00 96.94 192 LEU A CA 1
ATOM 1566 C C . LEU A 1 192 ? 2.835 2.433 -21.327 1.00 96.94 192 LEU A C 1
ATOM 1568 O O . LEU A 1 192 ? 2.891 2.267 -22.545 1.00 96.94 192 LEU A O 1
ATOM 1572 N N . VAL A 1 193 ? 3.620 1.773 -20.476 1.00 96.06 193 VAL A N 1
ATOM 1573 C CA . VAL A 1 193 ? 4.513 0.671 -20.853 1.00 96.06 193 VAL A CA 1
ATOM 1574 C C . VAL A 1 193 ? 3.773 -0.642 -20.630 1.00 96.06 193 VAL A C 1
ATOM 1576 O O . VAL A 1 193 ? 3.451 -0.985 -19.493 1.00 96.06 193 VAL A O 1
ATOM 1579 N N . THR A 1 194 ? 3.512 -1.383 -21.703 1.00 92.38 194 THR A N 1
ATOM 1580 C CA . THR A 1 194 ? 2.783 -2.653 -21.644 1.00 92.38 194 THR A CA 1
ATOM 1581 C C . THR A 1 194 ? 3.693 -3.822 -21.268 1.00 92.38 194 THR A C 1
ATOM 1583 O O . THR A 1 194 ? 4.845 -3.902 -21.702 1.00 92.38 194 THR A O 1
ATOM 1586 N N . HIS A 1 195 ? 3.165 -4.743 -20.461 1.00 93.25 195 HIS A N 1
ATOM 1587 C CA . HIS A 1 195 ? 3.802 -6.015 -20.104 1.00 93.25 195 HIS A CA 1
ATOM 1588 C C . HIS A 1 195 ? 2.930 -7.187 -20.559 1.00 93.25 195 HIS A C 1
ATOM 1590 O O . HIS A 1 195 ? 1.742 -7.020 -20.823 1.00 93.25 195 HIS A O 1
ATOM 1596 N N . ASP A 1 196 ? 3.511 -8.387 -20.613 1.00 92.81 196 ASP A N 1
ATOM 1597 C CA . ASP A 1 196 ? 2.807 -9.602 -21.054 1.00 92.81 196 ASP A CA 1
ATOM 1598 C C . ASP A 1 196 ? 1.585 -9.940 -20.173 1.00 92.81 196 ASP A C 1
ATOM 1600 O O . ASP A 1 196 ? 0.643 -10.581 -20.634 1.00 92.81 196 ASP A O 1
ATOM 1604 N N . ASN A 1 197 ? 1.588 -9.508 -18.905 1.00 93.12 197 ASN A N 1
ATOM 1605 C CA . ASN A 1 197 ? 0.486 -9.687 -17.961 1.00 93.12 197 ASN A CA 1
ATOM 1606 C C . ASN A 1 197 ? 0.087 -8.347 -17.320 1.00 93.12 197 ASN A C 1
ATOM 1608 O O . ASN A 1 197 ? 0.845 -7.763 -16.546 1.00 93.12 197 ASN A O 1
ATOM 1612 N N . GLU A 1 198 ? -1.134 -7.896 -17.613 1.00 94.62 198 GLU A N 1
ATOM 1613 C CA . GLU A 1 198 ? -1.750 -6.678 -17.060 1.00 94.62 198 GLU A CA 1
ATOM 1614 C C . GLU A 1 198 ? -3.051 -6.973 -16.285 1.00 94.62 198 GLU A C 1
ATOM 1616 O O . GLU A 1 198 ? -3.878 -6.087 -16.049 1.00 94.62 198 GLU A O 1
ATOM 1621 N N . SER A 1 199 ? -3.243 -8.230 -15.865 1.00 96.25 199 SER A N 1
ATOM 1622 C CA . SER A 1 199 ? -4.367 -8.622 -15.004 1.00 96.25 199 SER A CA 1
ATOM 1623 C C . SER A 1 199 ? -4.361 -7.855 -13.676 1.00 96.25 199 SER A C 1
ATOM 1625 O O . SER A 1 199 ? -3.311 -7.417 -13.200 1.00 96.25 199 SER A O 1
ATOM 1627 N N . LEU A 1 200 ? -5.533 -7.710 -13.046 1.00 94.88 200 LEU A N 1
ATOM 1628 C CA . LEU A 1 200 ? -5.650 -7.021 -11.757 1.00 94.88 200 LEU A CA 1
ATOM 1629 C C . LEU A 1 200 ? -4.715 -7.609 -10.680 1.00 94.88 200 LEU A C 1
ATOM 1631 O O . LEU A 1 200 ? -3.990 -6.816 -10.082 1.00 94.88 200 LEU A O 1
ATOM 1635 N N . PRO A 1 201 ? -4.620 -8.942 -10.477 1.00 95.12 201 PRO A N 1
ATOM 1636 C CA . PRO A 1 201 ? -3.659 -9.501 -9.527 1.00 95.12 201 PRO A CA 1
ATOM 1637 C C . PRO A 1 201 ? -2.213 -9.112 -9.849 1.00 95.12 201 PRO A C 1
ATOM 1639 O O . PRO A 1 201 ? 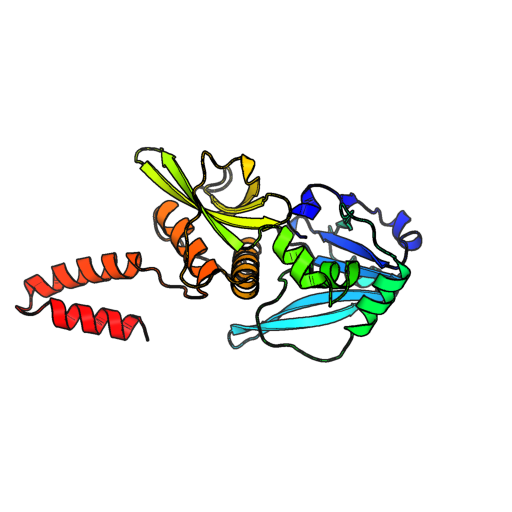-1.478 -8.707 -8.958 1.00 95.12 201 PRO A O 1
ATOM 1642 N N . SER A 1 202 ? -1.815 -9.140 -11.128 1.00 95.56 202 SER A N 1
ATOM 1643 C CA . SER A 1 202 ? -0.462 -8.741 -11.543 1.00 95.56 202 SER A CA 1
ATOM 1644 C C . SER A 1 202 ? -0.182 -7.253 -11.314 1.00 95.56 202 SER A C 1
ATOM 1646 O O . SER A 1 202 ? 0.959 -6.874 -11.035 1.00 95.56 202 SER A O 1
ATOM 1648 N N . ARG A 1 203 ? -1.195 -6.392 -11.459 1.00 97.25 203 ARG A N 1
ATOM 1649 C CA . ARG A 1 203 ? -1.090 -4.956 -11.170 1.00 97.25 203 ARG A CA 1
ATOM 1650 C C . ARG A 1 203 ? -1.039 -4.684 -9.668 1.00 97.25 203 ARG A C 1
ATOM 1652 O O . ARG A 1 203 ? -0.212 -3.879 -9.247 1.00 97.25 203 ARG A O 1
ATOM 1659 N N . LEU A 1 204 ? -1.841 -5.383 -8.866 1.00 96.44 204 LEU A N 1
ATOM 1660 C CA . LEU A 1 204 ? -1.795 -5.299 -7.405 1.00 96.44 204 LEU A CA 1
ATOM 1661 C C . LEU A 1 204 ? -0.416 -5.710 -6.871 1.00 96.44 204 LEU A C 1
ATOM 1663 O O . LEU A 1 204 ? 0.194 -4.989 -6.086 1.00 96.44 204 LEU A O 1
ATOM 1667 N N . ASP A 1 205 ? 0.133 -6.803 -7.392 1.00 96.06 205 ASP A N 1
ATOM 1668 C CA . ASP A 1 205 ? 1.497 -7.256 -7.120 1.00 96.06 205 ASP A CA 1
ATOM 1669 C C . ASP A 1 205 ? 2.549 -6.186 -7.446 1.00 96.06 205 ASP A C 1
ATOM 1671 O O . ASP A 1 205 ? 3.480 -5.948 -6.675 1.00 96.06 205 ASP A O 1
ATOM 1675 N N . ALA A 1 206 ? 2.404 -5.519 -8.595 1.00 97.38 206 ALA A N 1
ATOM 1676 C CA . ALA A 1 206 ? 3.316 -4.458 -8.999 1.00 97.38 206 ALA A CA 1
ATOM 1677 C C . ALA A 1 206 ? 3.239 -3.237 -8.089 1.00 97.38 206 ALA A C 1
ATOM 1679 O O . ALA A 1 206 ? 4.275 -2.682 -7.719 1.00 97.38 206 ALA A O 1
ATOM 1680 N N . ARG A 1 207 ? 2.025 -2.859 -7.691 1.00 97.69 207 ARG A N 1
ATOM 1681 C CA . ARG A 1 207 ? 1.780 -1.811 -6.707 1.00 97.69 207 ARG A CA 1
ATOM 1682 C C . ARG A 1 207 ? 2.416 -2.166 -5.360 1.00 97.69 207 ARG A C 1
ATOM 1684 O O . ARG A 1 207 ? 3.157 -1.355 -4.814 1.00 97.69 207 ARG A O 1
ATOM 1691 N N . ASN A 1 208 ? 2.212 -3.383 -4.857 1.00 97.00 208 ASN A N 1
ATOM 1692 C CA . ASN A 1 208 ? 2.745 -3.804 -3.559 1.00 97.00 208 ASN A CA 1
ATOM 1693 C C . ASN A 1 208 ? 4.275 -3.951 -3.570 1.00 97.00 208 ASN A C 1
ATOM 1695 O O . ASN A 1 208 ? 4.934 -3.543 -2.616 1.00 97.00 208 ASN A O 1
ATOM 1699 N N . ARG A 1 209 ? 4.884 -4.395 -4.679 1.00 96.19 209 ARG A N 1
ATOM 1700 C CA . ARG A 1 209 ? 6.347 -4.332 -4.846 1.00 96.19 209 ARG A CA 1
ATOM 1701 C C . ARG A 1 209 ? 6.857 -2.890 -4.841 1.00 96.19 209 ARG A C 1
ATOM 1703 O O . ARG A 1 209 ? 7.841 -2.599 -4.163 1.00 96.19 209 ARG A O 1
ATOM 1710 N N . ALA A 1 210 ? 6.170 -1.969 -5.517 1.00 96.69 210 ALA A N 1
ATOM 1711 C CA . ALA A 1 210 ? 6.548 -0.559 -5.480 1.00 96.69 210 ALA A CA 1
ATOM 1712 C C . ALA A 1 210 ? 6.494 0.013 -4.052 1.00 96.69 210 ALA A C 1
ATOM 1714 O O . ALA A 1 210 ? 7.410 0.731 -3.645 1.00 96.69 210 ALA A O 1
ATOM 1715 N N . MET A 1 211 ? 5.482 -0.377 -3.269 1.00 97.12 211 MET A N 1
ATOM 1716 C CA . MET A 1 211 ? 5.373 -0.036 -1.850 1.00 97.12 211 MET A CA 1
ATOM 1717 C C . MET A 1 211 ? 6.539 -0.590 -1.023 1.00 97.12 211 MET A C 1
ATOM 1719 O O . MET A 1 211 ? 7.130 0.170 -0.265 1.00 97.12 211 MET A O 1
ATOM 1723 N N . LEU A 1 212 ? 6.953 -1.852 -1.209 1.00 94.44 212 LEU A N 1
ATOM 1724 C CA . LEU A 1 212 ? 8.133 -2.408 -0.520 1.00 94.44 212 LEU A CA 1
ATOM 1725 C C . LEU A 1 212 ? 9.400 -1.573 -0.759 1.00 94.44 212 LEU A C 1
ATOM 1727 O O . LEU A 1 212 ? 10.203 -1.382 0.156 1.00 94.44 212 LEU A O 1
ATOM 1731 N N . GLY A 1 213 ? 9.574 -1.076 -1.986 1.00 92.88 213 GLY A N 1
ATOM 1732 C CA . GLY A 1 213 ? 10.672 -0.177 -2.331 1.00 92.88 213 GLY A CA 1
ATOM 1733 C C . GLY A 1 213 ? 10.561 1.185 -1.641 1.00 92.88 213 GLY A C 1
ATOM 1734 O O . GLY A 1 213 ? 11.540 1.667 -1.078 1.00 92.88 213 GLY A O 1
ATOM 1735 N N . LEU A 1 214 ? 9.368 1.788 -1.638 1.00 94.19 214 LEU A N 1
ATOM 1736 C CA . LEU A 1 214 ? 9.112 3.073 -0.974 1.00 94.19 214 LEU A CA 1
ATOM 1737 C C . LEU A 1 214 ? 9.315 2.993 0.548 1.00 94.19 214 LEU A C 1
ATOM 1739 O O . LEU A 1 214 ? 9.817 3.940 1.146 1.00 94.19 214 LEU A O 1
ATOM 1743 N N . MET A 1 215 ? 8.962 1.861 1.164 1.00 92.12 215 MET A N 1
ATOM 1744 C CA . MET A 1 215 ? 9.157 1.614 2.597 1.00 92.12 215 MET A CA 1
ATOM 1745 C C . MET A 1 215 ? 10.611 1.273 2.962 1.00 92.12 215 MET A C 1
ATOM 1747 O O . MET A 1 215 ? 10.917 1.081 4.134 1.00 92.12 215 MET A O 1
ATOM 1751 N N . GLY A 1 216 ? 11.512 1.144 1.980 1.00 87.62 216 GLY A N 1
ATOM 1752 C CA . GLY A 1 216 ? 12.908 0.759 2.210 1.00 87.62 216 GLY A CA 1
ATOM 1753 C C . GLY A 1 216 ? 13.110 -0.709 2.606 1.00 87.62 216 GLY A C 1
ATOM 1754 O O . GLY A 1 216 ? 14.237 -1.106 2.899 1.00 87.62 216 GLY A O 1
ATOM 1755 N N . ILE A 1 217 ? 12.050 -1.527 2.576 1.00 87.12 217 ILE A N 1
ATOM 1756 C CA . ILE A 1 217 ? 12.101 -2.968 2.866 1.00 87.12 217 ILE A CA 1
ATOM 1757 C C . ILE A 1 217 ? 12.915 -3.685 1.785 1.00 87.12 217 ILE A C 1
ATOM 1759 O O . ILE A 1 217 ? 13.758 -4.529 2.084 1.00 87.12 217 ILE A O 1
ATOM 1763 N N . VAL A 1 218 ? 12.689 -3.322 0.518 1.00 85.44 218 VAL A N 1
ATOM 1764 C CA . VAL A 1 218 ? 13.517 -3.776 -0.604 1.00 85.44 218 VAL A CA 1
ATOM 1765 C C . VAL A 1 218 ? 14.418 -2.636 -1.048 1.00 85.44 218 VAL A C 1
ATOM 1767 O O . VAL A 1 218 ? 13.960 -1.616 -1.560 1.00 85.44 218 VAL A O 1
ATOM 1770 N N . GLN A 1 219 ? 15.722 -2.838 -0.890 1.00 77.81 219 GLN A N 1
ATOM 1771 C CA . GLN A 1 219 ? 16.728 -1.858 -1.272 1.00 77.81 219 GLN A CA 1
ATOM 1772 C C . GLN A 1 219 ? 17.243 -2.108 -2.689 1.00 77.81 219 GLN A C 1
ATOM 1774 O O . GLN A 1 219 ? 17.526 -3.236 -3.097 1.00 77.81 219 GLN A O 1
ATOM 1779 N N . PHE A 1 220 ? 17.434 -1.021 -3.426 1.00 71.62 220 PHE A N 1
ATOM 1780 C CA . PHE A 1 220 ? 18.082 -1.020 -4.730 1.00 71.62 220 PHE A CA 1
ATOM 1781 C C . PHE A 1 220 ? 19.423 -0.305 -4.589 1.00 71.62 220 PHE A C 1
ATOM 1783 O O . PHE A 1 220 ? 19.485 0.848 -4.167 1.00 71.62 220 PHE A O 1
ATOM 1790 N N . HIS A 1 221 ? 20.505 -1.005 -4.917 1.00 61.69 221 HIS A N 1
ATOM 1791 C CA . HIS A 1 221 ? 21.859 -0.473 -4.794 1.00 61.69 221 HIS A CA 1
ATOM 1792 C C . HIS A 1 221 ? 22.179 0.533 -5.912 1.00 61.69 221 HIS A C 1
ATOM 1794 O O . HIS A 1 221 ? 21.574 0.500 -6.984 1.00 61.69 221 HIS A O 1
ATOM 1800 N N . ASN A 1 222 ? 23.168 1.401 -5.659 1.00 53.19 222 ASN A N 1
ATOM 1801 C CA . ASN A 1 222 ? 23.631 2.460 -6.563 1.00 53.19 222 ASN A CA 1
ATOM 1802 C C . ASN A 1 222 ? 24.234 1.904 -7.864 1.00 53.19 222 ASN A C 1
ATOM 1804 O O . ASN A 1 222 ? 25.453 1.852 -8.025 1.00 53.19 222 ASN A O 1
ATOM 1808 N N . TYR A 1 223 ? 23.390 1.542 -8.824 1.00 49.06 223 TYR A N 1
ATOM 1809 C CA . TYR A 1 223 ? 23.797 1.520 -10.222 1.00 49.06 223 TYR A CA 1
ATOM 1810 C C . TYR A 1 223 ? 23.683 2.941 -10.792 1.00 49.06 223 TYR A C 1
ATOM 1812 O O . TYR A 1 223 ? 22.780 3.705 -10.451 1.00 49.06 223 TYR A O 1
ATOM 1820 N N . ASN A 1 224 ? 24.662 3.328 -11.608 1.00 49.88 224 ASN A N 1
ATOM 1821 C CA . ASN A 1 224 ? 24.760 4.659 -12.200 1.00 49.88 224 ASN A CA 1
ATOM 1822 C C . ASN A 1 224 ? 23.578 4.964 -13.147 1.00 49.88 224 ASN A C 1
ATOM 1824 O O . ASN A 1 224 ? 23.140 4.095 -13.903 1.00 49.88 224 ASN A O 1
ATOM 1828 N N . LEU A 1 225 ? 23.172 6.244 -13.138 1.00 53.78 225 LEU A N 1
ATOM 1829 C CA . LEU A 1 225 ? 22.083 6.905 -13.877 1.00 53.78 225 LEU A CA 1
ATOM 1830 C C . LEU A 1 225 ? 20.664 6.518 -13.419 1.00 53.78 225 LEU A C 1
ATOM 1832 O O . LEU A 1 225 ? 20.198 5.402 -13.618 1.00 53.78 225 LEU A O 1
ATOM 1836 N N . VAL A 1 226 ? 19.950 7.512 -12.870 1.00 55.44 226 VAL A N 1
ATOM 1837 C CA . VAL A 1 226 ? 18.526 7.492 -12.454 1.00 55.44 226 VAL A CA 1
ATOM 1838 C C . VAL A 1 226 ? 17.616 6.756 -13.450 1.00 55.44 226 VAL A C 1
ATOM 1840 O O . VAL A 1 226 ? 16.647 6.130 -13.041 1.00 55.44 226 VAL A O 1
ATOM 1843 N N . THR A 1 227 ? 17.973 6.797 -14.735 1.00 59.59 227 THR A N 1
ATOM 1844 C CA . THR A 1 227 ? 17.300 6.160 -15.875 1.00 59.59 227 THR A CA 1
ATOM 1845 C C . THR A 1 227 ? 17.293 4.633 -15.776 1.00 59.59 227 THR A C 1
ATOM 1847 O O . THR A 1 227 ? 16.255 4.004 -15.940 1.00 59.59 227 THR A O 1
ATOM 1850 N N . ASN A 1 228 ? 18.433 4.028 -15.434 1.00 70.69 228 ASN A N 1
ATOM 1851 C CA . ASN A 1 228 ? 18.554 2.577 -15.306 1.00 70.69 228 ASN A CA 1
ATOM 1852 C C . ASN A 1 228 ? 17.849 2.094 -14.040 1.00 70.69 228 ASN A C 1
ATOM 1854 O O . ASN A 1 228 ? 17.174 1.070 -14.058 1.00 70.69 228 ASN A O 1
ATOM 1858 N N . ASN A 1 229 ? 17.959 2.850 -12.944 1.00 77.56 229 ASN A N 1
ATOM 1859 C CA . ASN A 1 229 ? 17.334 2.464 -11.681 1.00 77.56 229 ASN A CA 1
ATOM 1860 C C . ASN A 1 229 ? 15.810 2.567 -11.748 1.00 77.56 229 ASN A C 1
ATOM 1862 O O . ASN A 1 229 ? 15.140 1.652 -11.277 1.00 77.56 229 ASN A O 1
ATOM 1866 N N . CYS A 1 230 ? 15.251 3.619 -12.363 1.00 87.38 230 CYS A N 1
ATOM 1867 C CA . CYS A 1 230 ? 13.798 3.740 -12.489 1.00 87.38 230 CYS A CA 1
ATOM 1868 C C . CYS A 1 230 ? 13.211 2.654 -13.403 1.00 87.38 230 CYS A C 1
ATOM 1870 O O . CYS A 1 230 ? 12.206 2.046 -13.039 1.00 87.38 230 CYS A O 1
ATOM 1872 N N . GLU A 1 231 ? 13.862 2.332 -14.526 1.00 89.12 231 GLU A N 1
ATOM 1873 C CA . GLU A 1 231 ? 13.427 1.242 -15.405 1.00 89.12 231 GLU A CA 1
ATOM 1874 C C . GLU A 1 231 ? 13.556 -0.129 -14.725 1.00 89.12 231 GLU A C 1
ATOM 1876 O O . GLU A 1 231 ? 12.647 -0.958 -14.806 1.00 89.12 231 GLU A O 1
ATOM 1881 N N . HIS A 1 232 ? 14.674 -0.399 -14.045 1.00 86.25 232 HIS A N 1
ATOM 1882 C CA . HIS A 1 232 ? 14.879 -1.656 -13.321 1.00 86.25 232 HIS A CA 1
ATOM 1883 C C . HIS A 1 232 ? 13.860 -1.838 -12.205 1.00 86.25 232 HIS A C 1
ATOM 1885 O O . HIS A 1 232 ? 13.291 -2.918 -12.065 1.00 86.25 232 HIS A O 1
ATOM 1891 N N . PHE A 1 233 ? 13.603 -0.779 -11.447 1.00 91.00 233 PHE A N 1
ATOM 1892 C CA . PHE A 1 233 ? 12.587 -0.764 -10.410 1.00 91.00 233 PHE A CA 1
ATOM 1893 C C . PHE A 1 233 ? 11.202 -1.054 -10.968 1.00 91.00 233 PHE A C 1
ATOM 1895 O O . PHE A 1 233 ? 10.531 -1.959 -10.480 1.00 91.00 233 PHE A O 1
ATOM 1902 N N . ALA A 1 234 ? 10.791 -0.343 -12.019 1.00 94.00 234 ALA A N 1
ATOM 1903 C CA . ALA A 1 234 ? 9.479 -0.537 -12.612 1.00 94.00 234 ALA A CA 1
ATOM 1904 C C . ALA A 1 234 ? 9.331 -1.949 -13.207 1.00 94.00 234 ALA A C 1
ATOM 1906 O O . ALA A 1 234 ? 8.303 -2.596 -13.018 1.00 94.00 234 ALA A O 1
ATOM 1907 N N . ASN A 1 235 ? 10.376 -2.486 -13.844 1.00 92.12 235 ASN A N 1
ATOM 1908 C CA . ASN A 1 235 ? 10.380 -3.868 -14.331 1.00 92.12 235 ASN A CA 1
ATOM 1909 C C . ASN A 1 235 ? 10.335 -4.899 -13.197 1.00 92.12 235 ASN A C 1
ATOM 1911 O O . ASN A 1 235 ? 9.604 -5.883 -13.307 1.00 92.12 235 ASN A O 1
ATOM 1915 N N . TRP A 1 236 ? 11.067 -4.690 -12.100 1.00 93.12 236 TRP A N 1
ATOM 1916 C CA . TRP A 1 236 ? 10.975 -5.553 -10.921 1.00 93.12 236 TRP A CA 1
ATOM 1917 C C . TRP A 1 236 ? 9.573 -5.502 -10.312 1.00 93.12 236 TRP A C 1
ATOM 1919 O O . TRP A 1 236 ? 8.994 -6.548 -10.029 1.00 93.12 236 TRP A O 1
ATOM 1929 N N . CYS A 1 237 ? 8.973 -4.316 -10.210 1.00 95.69 237 CYS A N 1
ATOM 1930 C CA . CYS A 1 237 ? 7.587 -4.179 -9.780 1.00 95.69 237 CYS A CA 1
ATOM 1931 C C . CYS A 1 237 ? 6.657 -4.971 -10.705 1.00 95.69 237 CYS A C 1
ATOM 1933 O O . CYS A 1 237 ? 5.867 -5.776 -10.234 1.00 95.69 237 CYS A O 1
ATOM 1935 N N . LYS A 1 238 ? 6.782 -4.859 -12.027 1.00 95.94 238 LYS A N 1
ATOM 1936 C CA . LYS A 1 238 ? 5.879 -5.565 -12.951 1.00 95.94 238 LYS A CA 1
ATOM 1937 C C . LYS A 1 238 ? 6.092 -7.075 -13.013 1.00 95.94 238 LYS A C 1
ATOM 1939 O O . LYS A 1 238 ? 5.127 -7.805 -13.195 1.00 95.94 238 LYS A O 1
ATOM 1944 N N . THR A 1 239 ? 7.320 -7.553 -12.834 1.00 91.75 239 THR A N 1
ATOM 1945 C CA . THR A 1 239 ? 7.672 -8.952 -13.141 1.00 91.75 239 THR A CA 1
ATOM 1946 C C . THR A 1 239 ? 8.106 -9.785 -11.938 1.00 91.75 239 THR A C 1
ATOM 1948 O O . THR A 1 239 ? 8.264 -10.995 -12.072 1.00 91.75 239 THR A O 1
ATOM 1951 N N . GLY A 1 240 ? 8.378 -9.157 -10.790 1.00 88.31 240 GLY A N 1
ATOM 1952 C CA . GLY A 1 240 ? 9.008 -9.788 -9.626 1.00 88.31 240 GLY A CA 1
ATOM 1953 C C . GLY A 1 240 ? 10.480 -10.169 -9.837 1.00 88.31 240 GLY A C 1
ATOM 1954 O O . GLY A 1 240 ? 11.133 -10.660 -8.921 1.00 88.31 240 GLY A O 1
ATOM 1955 N N . LYS A 1 241 ? 11.041 -9.944 -11.032 1.00 80.88 241 LYS A N 1
ATOM 1956 C CA . LYS A 1 241 ? 12.409 -10.336 -11.381 1.00 80.88 241 LYS A CA 1
ATOM 1957 C C . LYS A 1 241 ? 13.344 -9.148 -11.192 1.00 80.88 241 LYS A C 1
ATOM 1959 O O . LYS A 1 241 ? 13.199 -8.124 -11.849 1.00 80.88 241 LYS A O 1
ATOM 1964 N N . HIS A 1 242 ? 14.361 -9.303 -10.345 1.00 62.41 242 HIS A N 1
ATOM 1965 C CA . HIS A 1 242 ? 15.374 -8.266 -10.087 1.00 62.41 242 HIS A CA 1
ATOM 1966 C C . HIS A 1 242 ? 16.278 -7.938 -11.294 1.00 62.41 242 HIS A C 1
ATOM 1968 O O . HIS A 1 242 ? 17.144 -7.072 -11.190 1.00 62.41 242 HIS A O 1
ATOM 1974 N N . LYS A 1 243 ? 16.132 -8.623 -12.437 1.00 52.28 243 LYS A N 1
ATOM 1975 C CA . LYS A 1 243 ? 17.096 -8.566 -13.542 1.00 52.28 243 LYS A CA 1
ATOM 1976 C C . LYS A 1 243 ? 16.430 -8.127 -14.859 1.00 52.28 243 LYS A C 1
ATOM 1978 O O . LYS A 1 243 ? 15.583 -8.830 -15.403 1.00 52.28 243 LYS A O 1
ATOM 1983 N N . SER A 1 244 ? 16.829 -6.962 -15.378 1.00 50.31 244 SER A N 1
ATOM 1984 C CA . SER A 1 244 ? 16.344 -6.360 -16.638 1.00 50.31 244 SER A CA 1
ATOM 1985 C C . SER A 1 244 ? 17.211 -6.728 -17.857 1.00 50.31 244 SER A C 1
ATOM 1987 O O . SER A 1 244 ? 18.429 -6.877 -17.738 1.00 50.31 244 SER A O 1
ATOM 1989 N N . LYS A 1 245 ? 16.590 -6.770 -19.056 1.00 44.44 245 LYS A N 1
ATOM 1990 C CA . LYS A 1 245 ? 17.190 -6.924 -20.411 1.00 44.44 245 LYS A CA 1
ATOM 1991 C C . LYS A 1 245 ? 18.458 -6.089 -20.649 1.00 44.44 245 LYS A C 1
ATOM 1993 O O . LYS A 1 245 ? 19.297 -6.486 -21.455 1.00 44.44 245 LYS A O 1
ATOM 1998 N N . GLN A 1 246 ? 18.616 -4.954 -19.975 1.00 47.53 246 GLN A N 1
ATOM 1999 C CA . GLN A 1 246 ? 19.740 -4.041 -20.195 1.00 47.53 246 GLN A CA 1
ATOM 2000 C C . GLN A 1 246 ? 21.025 -4.471 -19.494 1.00 47.53 246 GLN A C 1
ATOM 2002 O O . GLN A 1 246 ? 22.088 -4.386 -20.101 1.00 47.53 246 GLN A O 1
ATOM 2007 N N . VAL A 1 247 ? 20.934 -5.026 -18.282 1.00 47.94 247 VAL A N 1
ATOM 2008 C CA . VAL A 1 247 ? 22.080 -5.667 -17.620 1.00 47.94 247 VAL A CA 1
ATOM 2009 C C . VAL A 1 247 ? 22.579 -6.826 -18.482 1.00 47.94 247 VAL A C 1
ATOM 2011 O O . VAL A 1 247 ? 23.778 -6.962 -18.688 1.00 47.94 247 VAL A O 1
ATOM 2014 N N . TYR A 1 248 ? 21.671 -7.585 -19.106 1.00 52.31 248 TYR A N 1
ATOM 2015 C CA . TYR A 1 248 ? 22.041 -8.642 -20.052 1.00 52.31 248 TYR A CA 1
ATOM 2016 C C . TYR A 1 248 ? 22.677 -8.114 -21.339 1.00 52.31 248 TYR A C 1
ATOM 2018 O O . TYR A 1 248 ? 23.621 -8.723 -21.833 1.00 52.31 248 TYR A O 1
ATOM 2026 N N . LYS A 1 249 ? 22.214 -6.978 -21.877 1.00 53.00 249 LYS A N 1
ATOM 2027 C CA . LYS A 1 249 ? 22.874 -6.330 -23.022 1.00 53.00 249 LYS A CA 1
ATOM 2028 C C . LYS A 1 249 ? 24.245 -5.779 -22.646 1.00 53.00 249 LYS A C 1
ATOM 2030 O O . LYS A 1 249 ? 25.169 -5.933 -23.435 1.00 53.00 249 LYS A O 1
ATOM 2035 N N . ALA A 1 250 ? 24.396 -5.174 -21.470 1.00 54.88 250 ALA A N 1
ATOM 2036 C CA . ALA A 1 250 ? 25.657 -4.608 -21.004 1.00 54.88 250 ALA A CA 1
ATOM 2037 C C . ALA A 1 250 ? 26.682 -5.704 -20.681 1.00 54.88 250 ALA A C 1
ATOM 2039 O O . ALA A 1 250 ? 27.763 -5.687 -21.258 1.00 54.88 250 ALA A O 1
ATOM 2040 N N . ILE A 1 251 ? 26.318 -6.697 -19.856 1.00 57.59 251 ILE A N 1
ATOM 2041 C CA . ILE A 1 251 ? 27.142 -7.885 -19.567 1.00 57.59 251 ILE A CA 1
ATOM 2042 C C . ILE A 1 251 ? 27.428 -8.652 -20.856 1.00 57.59 251 ILE A C 1
ATOM 2044 O O . ILE A 1 251 ? 28.561 -9.048 -21.099 1.00 57.59 251 ILE A O 1
ATOM 2048 N N . GLY A 1 252 ? 26.419 -8.832 -21.710 1.00 58.28 252 GLY A N 1
ATOM 2049 C CA . GLY A 1 252 ? 26.580 -9.487 -23.000 1.00 58.28 252 GLY A CA 1
ATOM 2050 C C . GLY A 1 252 ? 27.575 -8.758 -23.894 1.00 58.28 252 GLY A C 1
ATOM 2051 O O . GLY A 1 252 ? 28.457 -9.398 -24.446 1.00 58.28 252 GLY A O 1
ATOM 2052 N N . SER A 1 253 ? 27.491 -7.430 -23.994 1.00 64.56 253 SER A N 1
ATOM 2053 C CA . SER A 1 253 ? 28.379 -6.631 -24.847 1.00 64.56 253 SER A CA 1
ATOM 2054 C C . SER A 1 253 ? 29.810 -6.578 -24.310 1.00 64.56 253 SER A C 1
ATOM 2056 O O . SER A 1 253 ? 30.752 -6.718 -25.087 1.00 64.56 253 SER A O 1
ATOM 2058 N N . THR A 1 254 ? 29.999 -6.425 -22.994 1.00 66.69 254 THR A N 1
ATOM 2059 C CA . THR A 1 254 ? 31.336 -6.405 -22.377 1.00 66.69 254 THR A CA 1
ATOM 2060 C C . THR A 1 254 ? 31.994 -7.781 -22.399 1.00 66.69 254 THR A C 1
ATOM 2062 O O . THR A 1 254 ? 33.154 -7.893 -22.795 1.00 66.69 254 THR A O 1
ATOM 2065 N N . ALA A 1 255 ? 31.254 -8.840 -22.053 1.00 68.75 255 ALA A N 1
ATOM 2066 C CA . ALA A 1 255 ? 31.741 -10.212 -22.144 1.00 68.75 255 ALA A CA 1
ATOM 2067 C C . ALA A 1 255 ? 32.038 -10.596 -23.597 1.00 68.75 255 ALA A C 1
ATOM 2069 O O . ALA A 1 255 ? 33.052 -11.235 -23.861 1.00 68.75 255 ALA A O 1
ATOM 2070 N N . TRP A 1 256 ? 31.202 -10.171 -24.550 1.00 82.00 256 TRP A N 1
ATOM 2071 C CA . TRP A 1 256 ? 31.436 -10.406 -25.972 1.00 82.00 256 TRP A CA 1
ATOM 2072 C C . TRP A 1 256 ? 32.708 -9.726 -26.470 1.00 82.00 256 TRP A C 1
ATOM 2074 O O . TRP A 1 256 ? 33.524 -10.390 -27.106 1.00 82.00 256 TRP A O 1
ATOM 2084 N N . LEU A 1 257 ? 32.920 -8.449 -26.134 1.00 75.06 257 LEU A N 1
ATOM 2085 C CA . LEU A 1 257 ? 34.140 -7.715 -26.483 1.00 75.06 257 LEU A CA 1
ATOM 2086 C C . LEU A 1 257 ? 35.384 -8.401 -25.905 1.00 75.06 257 LEU A C 1
ATOM 2088 O O . LEU A 1 257 ? 36.316 -8.689 -26.651 1.00 75.06 257 LEU A O 1
ATOM 2092 N N . ALA A 1 258 ? 35.377 -8.746 -24.616 1.00 73.44 258 ALA A N 1
ATOM 2093 C CA . ALA A 1 258 ? 36.502 -9.428 -23.979 1.00 73.44 258 ALA A CA 1
ATOM 2094 C C . ALA A 1 258 ? 36.763 -10.821 -24.582 1.00 73.44 258 ALA A C 1
ATOM 2096 O O . ALA A 1 258 ? 37.904 -11.172 -24.875 1.00 73.44 258 ALA A O 1
ATOM 2097 N N . LEU A 1 259 ? 35.711 -11.609 -24.826 1.00 74.94 259 LEU A N 1
ATOM 2098 C CA . LEU A 1 259 ? 35.835 -12.944 -25.415 1.00 74.94 259 LEU A CA 1
ATOM 2099 C C . LEU A 1 259 ? 36.252 -12.894 -26.885 1.00 74.94 259 LEU A C 1
ATOM 2101 O O . LEU A 1 259 ? 36.968 -13.785 -27.327 1.00 74.94 259 LEU A O 1
ATOM 2105 N N . SER A 1 260 ? 35.865 -11.865 -27.641 1.00 78.50 260 SER A N 1
ATOM 2106 C CA . SER A 1 260 ? 36.254 -11.718 -29.050 1.00 78.50 260 SER A CA 1
ATOM 2107 C C . SER A 1 260 ? 37.767 -11.559 -29.243 1.00 78.50 260 SER A C 1
ATOM 2109 O O . SER A 1 260 ? 38.289 -11.912 -30.298 1.00 78.50 260 SER A O 1
ATOM 2111 N N . LEU A 1 261 ? 38.477 -11.113 -28.200 1.00 81.56 261 LEU A N 1
ATOM 2112 C CA . LEU A 1 261 ? 39.938 -11.019 -28.177 1.00 81.56 261 LEU A CA 1
ATOM 2113 C C . LEU A 1 261 ? 40.628 -12.372 -27.934 1.00 81.56 261 LEU A C 1
ATOM 2115 O O . LEU A 1 261 ? 41.818 -12.503 -28.200 1.00 81.56 261 LEU A O 1
ATOM 2119 N N . ILE A 1 262 ? 39.905 -13.371 -27.417 1.00 82.25 262 ILE A N 1
ATOM 2120 C CA . ILE A 1 262 ? 40.481 -14.632 -26.914 1.00 82.25 262 ILE A CA 1
ATOM 2121 C C . ILE A 1 262 ? 39.966 -15.839 -27.710 1.00 82.25 262 ILE A C 1
ATOM 2123 O O . ILE A 1 262 ? 40.675 -16.828 -27.890 1.00 82.25 262 ILE A O 1
ATOM 2127 N N . THR A 1 263 ? 38.731 -15.784 -28.210 1.00 80.31 263 THR A N 1
ATOM 2128 C CA . THR A 1 263 ? 38.071 -16.899 -28.892 1.00 80.31 263 THR A CA 1
ATOM 2129 C C . THR A 1 263 ? 37.387 -16.470 -30.184 1.00 80.31 263 THR A C 1
ATOM 2131 O O . THR A 1 263 ? 36.778 -15.409 -30.278 1.00 80.31 263 THR A O 1
ATOM 2134 N N . LYS A 1 264 ? 37.411 -17.362 -31.184 1.00 79.56 264 LYS A N 1
ATOM 2135 C CA . LYS A 1 264 ? 36.687 -17.194 -32.457 1.00 79.56 264 LYS A CA 1
ATOM 2136 C C . LYS A 1 264 ? 35.183 -17.484 -32.348 1.00 79.56 264 LYS A C 1
ATOM 2138 O O . LYS A 1 264 ? 34.462 -17.321 -33.328 1.00 79.56 264 LYS A O 1
ATOM 2143 N N . ARG A 1 265 ? 34.692 -17.945 -31.187 1.00 82.38 265 ARG A N 1
ATOM 2144 C CA . ARG A 1 265 ? 33.263 -18.235 -30.942 1.00 82.38 265 ARG A CA 1
ATOM 2145 C C . ARG A 1 265 ? 32.727 -17.531 -29.684 1.00 82.38 265 ARG A C 1
ATOM 2147 O O . ARG A 1 265 ? 32.180 -18.199 -28.805 1.00 82.38 265 ARG A O 1
ATOM 2154 N N . PRO A 1 266 ? 32.840 -16.194 -29.582 1.00 76.88 266 PRO A N 1
ATOM 2155 C CA . PRO A 1 266 ? 32.430 -15.456 -28.386 1.00 76.88 266 PRO A CA 1
ATOM 2156 C C . PRO A 1 266 ? 30.923 -15.581 -28.120 1.00 76.88 266 PRO A C 1
ATOM 2158 O O . PRO A 1 266 ? 30.511 -15.714 -26.973 1.00 76.88 266 PRO A O 1
ATOM 2161 N N . ASN A 1 267 ? 30.099 -15.660 -29.170 1.00 77.81 267 ASN A N 1
ATOM 2162 C CA . ASN A 1 267 ? 28.635 -15.721 -29.058 1.00 77.81 267 ASN A CA 1
ATOM 2163 C C . ASN A 1 267 ? 28.124 -16.900 -28.212 1.00 77.81 267 ASN A C 1
ATOM 2165 O O . ASN A 1 267 ? 27.237 -16.716 -27.384 1.00 77.81 267 ASN A O 1
ATOM 2169 N N . ALA A 1 268 ? 28.679 -18.104 -28.393 1.00 77.62 268 ALA A N 1
ATOM 2170 C CA . ALA A 1 268 ? 28.217 -19.299 -27.678 1.00 77.62 268 ALA A CA 1
ATOM 2171 C C . ALA A 1 268 ? 28.571 -19.255 -26.180 1.00 77.62 268 ALA A C 1
ATOM 2173 O O . ALA A 1 268 ? 27.791 -19.696 -25.339 1.00 77.62 268 ALA A O 1
ATOM 2174 N N . LEU A 1 269 ? 29.733 -18.685 -25.849 1.00 70.31 269 LEU A N 1
ATOM 2175 C CA . LEU A 1 269 ? 30.202 -18.523 -24.472 1.00 70.31 269 LEU A CA 1
ATOM 2176 C C . LEU A 1 269 ? 29.453 -17.404 -23.750 1.00 70.31 269 LEU A C 1
ATOM 2178 O O . LEU A 1 269 ? 29.018 -17.609 -22.624 1.00 70.31 269 LEU A O 1
ATOM 2182 N N . VAL A 1 270 ? 29.210 -16.273 -24.418 1.00 74.12 270 VAL A N 1
ATOM 2183 C CA . VAL A 1 270 ? 28.366 -15.194 -23.884 1.00 74.12 270 VAL A CA 1
ATOM 2184 C C . VAL A 1 270 ? 26.946 -15.695 -23.625 1.00 74.12 270 VAL A C 1
ATOM 2186 O O . VAL A 1 270 ? 26.397 -15.432 -22.560 1.00 74.12 270 VAL A O 1
ATOM 2189 N N . ALA A 1 271 ? 26.364 -16.473 -24.544 1.00 67.25 271 ALA A N 1
ATOM 2190 C CA . ALA A 1 271 ? 25.039 -17.064 -24.351 1.00 67.25 271 ALA A CA 1
ATOM 2191 C C . ALA A 1 271 ? 24.996 -18.020 -23.146 1.00 67.25 271 ALA A C 1
ATOM 2193 O O . ALA A 1 271 ? 24.034 -17.990 -22.379 1.00 67.25 271 ALA A O 1
ATOM 2194 N N . LYS A 1 272 ? 26.047 -18.827 -22.942 1.00 68.56 272 LYS A N 1
ATOM 2195 C CA . LYS A 1 272 ? 26.179 -19.689 -21.761 1.00 68.56 272 LYS A CA 1
ATOM 2196 C C . LYS A 1 272 ? 26.344 -18.874 -20.472 1.00 68.56 272 LYS A C 1
ATOM 2198 O O . LYS A 1 272 ? 25.622 -19.132 -19.525 1.00 68.56 272 LYS A O 1
ATOM 2203 N N . MET A 1 273 ? 27.202 -17.852 -20.451 1.00 64.25 273 MET A N 1
ATOM 2204 C CA . MET A 1 273 ? 27.402 -16.981 -19.280 1.00 64.25 273 MET A CA 1
ATOM 2205 C C . MET A 1 273 ? 26.133 -16.215 -18.900 1.00 64.25 273 MET A C 1
ATOM 2207 O O . MET A 1 273 ? 25.809 -16.104 -17.724 1.00 64.25 273 MET A O 1
ATOM 2211 N N . ILE A 1 274 ? 25.390 -15.710 -19.888 1.00 57.84 274 ILE A N 1
ATOM 2212 C CA . ILE A 1 274 ? 24.092 -15.070 -19.655 1.00 57.84 274 ILE A CA 1
ATOM 2213 C C . ILE A 1 274 ? 23.108 -16.083 -19.056 1.00 57.84 274 ILE A C 1
ATOM 2215 O O . ILE A 1 274 ? 22.391 -15.736 -18.123 1.00 57.84 274 ILE A O 1
ATOM 2219 N N . LYS A 1 275 ? 23.101 -17.330 -19.549 1.00 52.97 275 LYS A N 1
ATOM 2220 C CA . LYS A 1 275 ? 22.254 -18.415 -19.035 1.00 52.97 275 LYS A CA 1
ATOM 2221 C C . LYS A 1 275 ? 22.630 -18.829 -17.605 1.00 52.97 275 LYS A C 1
ATOM 2223 O O . LYS A 1 275 ? 21.740 -18.915 -16.772 1.00 52.97 275 LYS A O 1
ATOM 2228 N N . ASP A 1 276 ? 23.911 -19.000 -17.300 1.00 53.00 276 ASP A N 1
ATOM 2229 C CA . ASP A 1 276 ? 24.401 -19.364 -15.960 1.00 53.00 276 ASP A CA 1
ATOM 2230 C C . ASP A 1 276 ? 24.234 -18.210 -14.946 1.00 53.00 276 ASP A C 1
ATOM 2232 O O . ASP A 1 276 ? 24.219 -18.430 -13.746 1.00 53.00 276 ASP A O 1
ATOM 2236 N N . TYR A 1 277 ? 24.085 -16.968 -15.418 1.00 46.00 277 TYR A N 1
ATOM 2237 C CA . TYR A 1 277 ? 23.744 -15.807 -14.586 1.00 46.00 277 TYR A CA 1
ATOM 2238 C C . TYR A 1 277 ? 22.223 -15.618 -14.412 1.00 46.00 277 TYR A C 1
ATOM 2240 O O . TYR A 1 277 ? 21.777 -14.799 -13.601 1.00 46.00 277 TYR A O 1
ATOM 2248 N N . LEU A 1 278 ? 21.407 -16.310 -15.212 1.00 40.72 278 LEU A N 1
ATOM 2249 C CA . LEU A 1 278 ? 19.941 -16.223 -15.235 1.00 40.72 278 LEU A CA 1
ATOM 2250 C C . LEU A 1 278 ? 19.256 -17.235 -14.305 1.00 40.72 278 LEU A C 1
ATOM 2252 O O . LEU A 1 278 ? 18.137 -16.950 -13.875 1.00 40.72 278 LEU A O 1
ATOM 2256 N N . PHE A 1 279 ? 19.913 -18.359 -14.016 1.00 35.66 279 PHE A N 1
ATOM 2257 C CA . PHE A 1 279 ? 19.450 -19.465 -13.169 1.00 35.66 279 PHE A CA 1
ATOM 2258 C C . PHE A 1 279 ? 20.381 -19.648 -11.969 1.00 35.66 279 PHE A C 1
ATOM 2260 O O . PHE A 1 279 ? 19.913 -20.236 -10.974 1.00 35.66 279 PHE A O 1
#

Radius of gyration: 21.72 Å; chains: 1; bounding box: 62×38×56 Å

Secondary structure (DSSP, 8-state):
-HHHHTTSEEEE-GGGGGGPPTT-EEEEE-GGGTT-EEEEEEEETTEEEEEEEEE-TTS-EEEEEEEE-HHHHH-SSS-EEEEE--SS---HHHHHHHHHHT--S--EES---SSSHHHHHHHHH-TTTHHHHHHHTTTT-EEEEEEESSSEEEEEEEEETTTEEEEEEEETTEEEEEEEEEEGGGSSSPEEE--S---HHHHHHHHHHHHHHHTTSS-----SSHHHHHHHHHHHHHHS-S--HHHHHHHHHHHHHHHHTT-S-HHHHHHHHHHHTT-